Protein AF-A0A954YTD5-F1 (afdb_monomer)

Radius of gyration: 27.68 Å; Cα contacts (8 Å, |Δi|>4): 429; chains: 1; bounding box: 54×96×88 Å

Nearest PDB structures (foldseek):
  1w3a-assembly1_A  TM=3.678E-01  e=2.297E-01  Laetiporus sulphureus
  5t02-assembly1_F  TM=3.556E-01  e=9.762E-01  Neisseria meningitidis
  8qxp-assembly1_A  TM=2.051E-01  e=2.419E-01  Klebsiella pneumoniae
  4zv3-assembly1_C  TM=1.499E-01  e=1.637E+00  Mus musculus

Secondary structure (DSSP, 8-state):
---------------------------------EEEEEEE---S---SSS-SSEEEEESEEEEEEETTEEEEEEEES-TT-SSS-EEEEEEEEES--SSSEEEEEE-TTTEEEEEEETTEEEEEEEEEEEEEEEEETTTEEEEEEEEEEEEEEEETTT--EEEEEEEEEEEEEEEE-HHHHHHHHHHHHTTTT-TT-TT-------PPP----PPP--

Structure (mmCIF, N/CA/C/O backbone):
data_AF-A0A954YTD5-F1
#
_entry.id   AF-A0A954YTD5-F1
#
loop_
_atom_site.group_PDB
_atom_site.id
_atom_site.type_symbol
_atom_site.label_atom_id
_atom_site.label_alt_id
_atom_site.label_comp_id
_atom_site.label_asym_id
_atom_site.label_entity_id
_atom_site.label_seq_id
_atom_site.pdbx_PDB_ins_code
_atom_site.Cartn_x
_atom_site.Cartn_y
_atom_site.Cartn_z
_atom_site.occupancy
_atom_site.B_iso_or_equiv
_atom_site.auth_seq_id
_atom_site.auth_comp_id
_atom_site.auth_asym_id
_atom_site.auth_atom_id
_atom_site.pdbx_PDB_model_num
ATOM 1 N N . MET A 1 1 ? -28.068 73.699 64.253 1.00 46.03 1 MET A N 1
ATOM 2 C CA . MET A 1 1 ? -27.335 73.684 62.968 1.00 46.03 1 MET A CA 1
ATOM 3 C C . MET A 1 1 ? -27.336 72.257 62.449 1.00 46.03 1 MET A C 1
ATOM 5 O O . MET A 1 1 ? -26.584 71.437 62.946 1.00 46.03 1 MET A O 1
ATOM 9 N N . ASN A 1 2 ? -28.258 71.959 61.534 1.00 43.59 2 ASN A N 1
ATOM 10 C CA . ASN A 1 2 ? -28.416 70.668 60.865 1.00 43.59 2 ASN A CA 1
ATOM 11 C C . ASN A 1 2 ? -28.259 70.927 59.370 1.00 43.59 2 ASN A C 1
ATOM 13 O O . ASN A 1 2 ? -29.093 71.629 58.806 1.00 43.59 2 ASN A O 1
ATOM 17 N N . VAL A 1 3 ? -27.235 70.356 58.737 1.00 53.09 3 VAL A N 1
ATOM 18 C CA . VAL A 1 3 ? -27.239 70.127 57.288 1.00 53.09 3 VAL A CA 1
ATOM 19 C C . VAL A 1 3 ? -26.603 68.767 57.020 1.00 53.09 3 VAL A C 1
ATOM 21 O O . VAL A 1 3 ? -25.389 68.593 57.066 1.00 53.09 3 VAL A O 1
ATOM 24 N N . HIS A 1 4 ? -27.480 67.807 56.741 1.00 48.59 4 HIS A N 1
ATOM 25 C CA . HIS A 1 4 ? -27.205 66.582 56.006 1.00 48.59 4 HIS A CA 1
ATOM 26 C C . HIS A 1 4 ? -26.482 66.880 54.687 1.00 48.59 4 HIS A C 1
ATOM 28 O O . HIS A 1 4 ? -26.986 67.665 53.883 1.00 48.59 4 HIS A O 1
ATOM 34 N N . ARG A 1 5 ? -25.419 66.131 54.376 1.00 56.19 5 ARG A N 1
ATOM 35 C CA . ARG A 1 5 ? -25.125 65.755 52.987 1.00 56.19 5 ARG A CA 1
ATOM 36 C C . ARG A 1 5 ? -24.753 64.281 52.883 1.00 56.19 5 ARG A C 1
ATOM 38 O O . ARG A 1 5 ? -23.701 63.841 53.330 1.00 56.19 5 ARG A O 1
ATOM 45 N N . ASN A 1 6 ? -25.684 63.559 52.267 1.00 50.94 6 ASN A N 1
ATOM 46 C CA . ASN A 1 6 ? -25.517 62.251 51.659 1.00 50.94 6 ASN A CA 1
ATOM 47 C C . ASN A 1 6 ? -24.528 62.325 50.490 1.00 50.94 6 ASN A C 1
ATOM 49 O O . ASN A 1 6 ? -24.572 63.266 49.701 1.00 50.94 6 ASN A O 1
ATOM 53 N N . GLY A 1 7 ? -23.728 61.273 50.333 1.00 52.12 7 GLY A N 1
ATOM 54 C CA . GLY A 1 7 ? -22.886 61.046 49.164 1.00 52.12 7 GLY 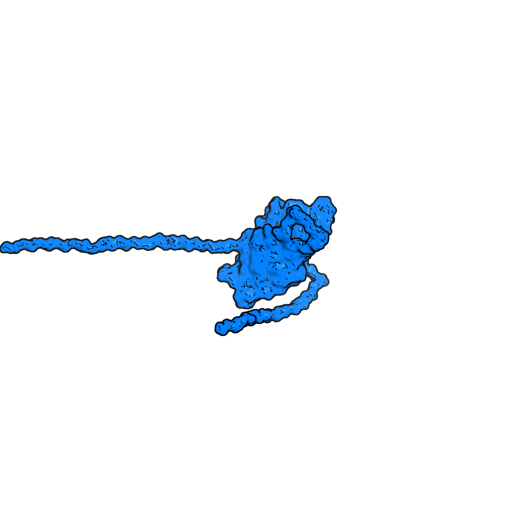A CA 1
ATOM 55 C C . GLY A 1 7 ? -22.557 59.565 49.011 1.00 52.12 7 GLY A C 1
ATOM 56 O O . GLY A 1 7 ? -21.413 59.164 49.173 1.00 52.12 7 GLY A O 1
ATOM 57 N N . LYS A 1 8 ? -23.580 58.743 48.745 1.00 54.16 8 LYS A N 1
ATOM 58 C CA . LYS A 1 8 ? -23.409 57.394 48.186 1.00 54.16 8 LYS A CA 1
ATOM 59 C C . LYS A 1 8 ? -22.932 57.535 46.737 1.00 54.16 8 LYS A C 1
ATOM 61 O O . LYS A 1 8 ? -23.624 58.181 45.958 1.00 54.16 8 LYS A O 1
ATOM 66 N N . SER A 1 9 ? -21.855 56.855 46.351 1.00 56.66 9 SER A N 1
ATOM 67 C CA . SER A 1 9 ? -21.729 56.338 44.984 1.00 56.66 9 SER A CA 1
ATOM 68 C C . SER A 1 9 ? -20.823 55.110 44.941 1.00 56.66 9 SER A C 1
ATOM 70 O O . SER A 1 9 ? -19.616 55.190 45.139 1.00 56.66 9 SER A O 1
ATOM 72 N N . ALA A 1 10 ? -21.502 53.986 44.725 1.00 47.75 10 ALA A N 1
ATOM 73 C CA . ALA A 1 10 ? -21.096 52.691 44.200 1.00 47.75 10 ALA A CA 1
ATOM 74 C C . ALA A 1 10 ? -19.629 52.492 43.756 1.00 47.75 10 ALA A C 1
ATOM 76 O O . ALA A 1 10 ? -19.168 53.008 42.741 1.00 47.75 10 ALA A O 1
ATOM 77 N N . ASN A 1 11 ? -18.978 51.599 44.496 1.00 52.75 11 ASN A N 1
ATOM 78 C CA . ASN A 1 11 ? -17.997 50.615 44.036 1.00 52.75 11 ASN A CA 1
ATOM 79 C C . ASN A 1 11 ? -18.669 49.637 43.027 1.00 52.75 11 ASN A C 1
ATOM 81 O O . ASN A 1 11 ? -19.899 49.588 42.972 1.00 52.75 11 ASN A O 1
ATOM 85 N N . PRO A 1 12 ? -17.967 48.657 42.449 1.00 50.41 12 PRO A N 1
ATOM 86 C CA . PRO A 1 12 ? -16.884 48.681 41.472 1.00 50.41 12 PRO A CA 1
ATOM 87 C C . PRO A 1 12 ? -17.422 48.228 40.096 1.00 50.41 12 PRO A C 1
ATOM 89 O O . PRO A 1 12 ? -18.163 47.248 39.996 1.00 50.41 12 PRO A O 1
ATOM 92 N N . GLN A 1 13 ? -17.025 48.882 39.002 1.00 54.53 13 GLN A N 1
ATOM 93 C CA . GLN A 1 13 ? -17.234 48.319 37.665 1.00 54.53 13 GLN A CA 1
ATOM 94 C C . GLN A 1 13 ? -16.261 47.151 37.478 1.00 54.53 13 GLN A C 1
ATOM 96 O O . GLN A 1 13 ? -15.139 47.305 37.003 1.00 54.53 13 GLN A O 1
ATOM 101 N N . HIS A 1 14 ? -16.702 45.968 37.900 1.00 46.22 14 HIS A N 1
ATOM 102 C CA . HIS A 1 14 ? -16.166 44.706 37.427 1.00 46.22 14 HIS A CA 1
ATOM 103 C C . HIS A 1 14 ? -16.357 44.675 35.911 1.00 46.22 14 HIS A C 1
ATOM 105 O O . HIS A 1 14 ? -17.447 44.389 35.415 1.00 46.22 14 HIS A O 1
ATOM 111 N N . CYS A 1 15 ? -15.291 44.992 35.176 1.00 43.50 15 CYS A N 1
ATOM 112 C CA . CYS A 1 15 ? -15.123 44.579 33.793 1.00 43.50 15 CYS A CA 1
ATOM 113 C C . CYS A 1 15 ? -15.180 43.051 33.770 1.00 43.50 15 CYS A C 1
ATOM 115 O O . CYS A 1 15 ? -14.164 42.366 33.880 1.00 43.50 15 CYS A O 1
ATOM 117 N N . VAL A 1 16 ? -16.395 42.516 33.672 1.00 54.06 16 VAL A N 1
ATOM 118 C CA . VAL A 1 16 ? -16.654 41.153 33.231 1.00 54.06 16 VAL A CA 1
ATOM 119 C C . VAL A 1 16 ? -16.209 41.125 31.774 1.00 54.06 16 VAL A C 1
ATOM 121 O O . VAL A 1 16 ? -16.984 41.379 30.855 1.00 54.06 16 VAL A O 1
ATOM 124 N N . ALA A 1 17 ? -14.907 40.916 31.582 1.00 50.06 17 ALA A N 1
ATOM 125 C CA . ALA A 1 17 ? -14.324 40.536 30.315 1.00 50.06 17 ALA A CA 1
ATOM 126 C C . ALA A 1 17 ? -14.933 39.178 29.959 1.00 50.06 17 ALA A C 1
ATOM 128 O O . ALA A 1 17 ? -14.456 38.125 30.378 1.00 50.06 17 ALA A O 1
ATOM 129 N N . TRP A 1 18 ? -16.060 39.225 29.253 1.00 51.25 18 TRP A N 1
ATOM 130 C CA . TRP A 1 18 ? -16.654 38.080 28.593 1.00 51.25 18 TRP A CA 1
ATOM 131 C C . TRP A 1 18 ? -15.638 37.539 27.591 1.00 51.25 18 TRP A C 1
ATOM 133 O O . TRP A 1 18 ? -15.494 38.033 26.479 1.00 51.25 18 TRP A O 1
ATOM 143 N N . VAL A 1 19 ? -14.860 36.572 28.071 1.00 54.97 19 VAL A N 1
ATOM 144 C CA . VAL A 1 19 ? -14.572 35.285 27.438 1.00 54.97 19 VAL A CA 1
ATOM 145 C C . VAL A 1 19 ? -15.087 35.213 25.996 1.00 54.97 19 VAL A C 1
ATOM 147 O O . VAL A 1 19 ? -16.147 34.665 25.719 1.00 54.97 19 VAL A O 1
ATOM 150 N N . ALA A 1 20 ? -14.297 35.730 25.064 1.00 55.28 20 ALA A N 1
ATOM 151 C CA . ALA A 1 20 ? -14.298 35.272 23.684 1.00 55.28 20 ALA A CA 1
ATOM 152 C C . ALA A 1 20 ? -13.008 34.478 23.468 1.00 55.28 20 ALA A C 1
ATOM 154 O O . ALA A 1 20 ? -12.207 34.764 22.582 1.00 55.28 20 ALA A O 1
ATOM 155 N N . LEU A 1 21 ? -12.789 33.472 24.323 1.00 51.09 21 LEU A N 1
ATOM 156 C CA . LEU A 1 21 ? -11.895 32.372 23.999 1.00 51.09 21 LEU A CA 1
ATOM 157 C C . LEU A 1 21 ? -12.615 31.571 22.911 1.00 51.09 21 LEU A C 1
ATOM 159 O O . LEU A 1 21 ? -13.247 30.551 23.175 1.00 51.09 21 LEU A O 1
A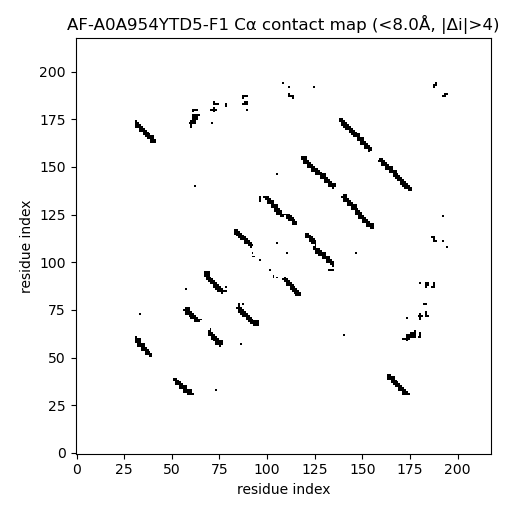TOM 163 N N . VAL A 1 22 ? -12.573 32.089 21.682 1.00 55.72 22 VAL A N 1
ATOM 164 C CA . VAL A 1 22 ? -12.778 31.292 20.480 1.00 55.72 22 VAL A CA 1
ATOM 165 C C . VAL A 1 22 ? -11.629 30.303 20.509 1.00 55.72 22 VAL A C 1
ATOM 167 O O . VAL A 1 22 ? -10.536 30.555 20.005 1.00 55.72 22 VAL A O 1
ATOM 170 N N . ALA A 1 23 ? -11.859 29.203 21.222 1.00 54.84 23 ALA A N 1
ATOM 171 C CA . ALA A 1 23 ? -11.117 27.982 21.075 1.00 54.84 23 ALA A CA 1
ATOM 172 C C . ALA A 1 23 ? -11.303 27.607 19.610 1.00 54.84 23 ALA A C 1
ATOM 174 O O . ALA A 1 23 ? -12.271 26.944 19.234 1.00 54.84 23 ALA A O 1
ATOM 175 N N . VAL A 1 24 ? -10.384 28.105 18.780 1.00 53.53 24 VAL A N 1
ATOM 176 C CA . VAL A 1 24 ? -10.022 27.518 17.504 1.00 53.53 24 VAL A CA 1
ATOM 177 C C . VAL A 1 24 ? -9.566 26.120 17.881 1.00 53.53 24 VAL A C 1
ATOM 179 O O . VAL A 1 24 ? -8.390 25.834 18.086 1.00 53.53 24 VAL A O 1
ATOM 182 N N . THR A 1 25 ? -10.554 25.252 18.070 1.00 58.00 25 THR A N 1
ATOM 183 C CA . THR A 1 25 ? -10.441 23.827 17.887 1.00 58.00 25 THR A CA 1
ATOM 184 C C . THR A 1 25 ? -10.080 23.714 16.422 1.00 58.00 25 THR A C 1
ATOM 186 O O . THR A 1 25 ? -10.920 23.548 15.544 1.00 58.00 25 THR A O 1
ATOM 189 N N . ALA A 1 26 ? -8.790 23.920 16.153 1.00 53.72 26 ALA A N 1
ATOM 190 C CA . ALA A 1 26 ? -8.125 23.357 15.015 1.00 53.72 26 ALA A CA 1
ATOM 191 C C . ALA A 1 26 ? -8.384 21.866 15.172 1.00 53.72 26 ALA A C 1
ATOM 193 O O . ALA A 1 26 ? -7.665 21.143 15.863 1.00 53.72 26 ALA A O 1
ATOM 194 N N . VAL A 1 27 ? -9.510 21.435 14.606 1.00 52.19 27 VAL A N 1
ATOM 195 C CA . VAL A 1 27 ? -9.760 20.062 14.236 1.00 52.19 27 VAL A CA 1
ATOM 196 C C . VAL A 1 27 ? -8.700 19.811 13.176 1.00 52.19 27 VAL A C 1
ATOM 198 O O . VAL A 1 27 ? -8.948 19.886 11.978 1.00 52.19 27 VAL A O 1
ATOM 201 N N . CYS A 1 28 ? -7.466 19.603 13.637 1.00 56.16 28 CYS A N 1
ATOM 202 C CA . CYS A 1 28 ? -6.407 18.968 12.892 1.00 56.16 28 CYS A CA 1
ATOM 203 C C . CYS A 1 28 ? -6.894 17.535 12.707 1.00 56.16 28 CYS A C 1
ATOM 205 O O . CYS A 1 28 ? -6.477 16.613 13.406 1.00 56.16 28 CYS A O 1
ATOM 207 N N . GLY A 1 29 ? -7.880 17.370 11.824 1.00 58.53 29 GLY A N 1
ATOM 208 C CA . GLY A 1 29 ? -8.216 16.088 11.260 1.00 58.53 29 GLY A CA 1
ATOM 209 C C . GLY A 1 29 ? -6.948 15.649 10.567 1.00 58.53 29 GLY A C 1
ATOM 210 O O . GLY A 1 29 ? -6.592 16.209 9.535 1.00 58.53 29 GLY A O 1
ATOM 211 N N . CYS A 1 30 ? -6.204 14.743 11.202 1.00 67.06 30 CYS A N 1
ATOM 212 C CA . CYS A 1 30 ? -5.062 14.110 10.572 1.00 67.06 30 CYS A CA 1
ATOM 213 C C . CYS A 1 30 ? -5.550 13.594 9.223 1.00 67.06 30 CYS A C 1
ATOM 215 O O . CYS A 1 30 ? -6.431 12.727 9.190 1.00 67.06 30 CYS A O 1
ATOM 217 N N . ALA A 1 31 ? -5.040 14.191 8.147 1.00 77.44 31 ALA A N 1
ATOM 218 C CA . ALA A 1 31 ? -5.364 13.760 6.804 1.00 77.44 31 ALA A CA 1
ATOM 219 C C . ALA A 1 31 ? -5.033 12.263 6.681 1.00 77.44 31 ALA A C 1
ATOM 221 O O . ALA A 1 31 ? -4.107 11.786 7.353 1.00 77.44 31 ALA A O 1
ATOM 222 N N . PRO A 1 32 ? -5.789 11.505 5.874 1.00 77.50 32 PRO A N 1
ATOM 223 C CA . PRO A 1 32 ? -5.394 10.149 5.542 1.00 77.50 32 PRO A CA 1
ATOM 224 C C . PRO A 1 32 ? -4.006 10.197 4.896 1.00 77.50 32 PRO A C 1
ATOM 226 O O . PRO A 1 32 ? -3.791 10.902 3.916 1.00 77.50 32 PRO A O 1
ATOM 229 N N . VAL A 1 33 ? -3.049 9.492 5.492 1.00 92.75 33 VAL A N 1
ATOM 230 C CA . VAL A 1 33 ? -1.655 9.451 5.038 1.00 92.75 33 VAL A CA 1
ATOM 231 C C . VAL A 1 33 ? -1.168 8.018 5.161 1.00 92.75 33 VAL A C 1
ATOM 233 O O . VAL A 1 33 ? -1.499 7.315 6.125 1.00 92.75 33 VAL A O 1
ATOM 236 N N . ALA A 1 34 ? -0.352 7.591 4.204 1.00 95.81 34 ALA A N 1
ATOM 237 C CA . ALA A 1 34 ? 0.425 6.369 4.330 1.00 95.81 34 ALA A CA 1
ATOM 238 C C . ALA A 1 34 ? 1.895 6.598 3.997 1.00 95.81 34 ALA A C 1
ATOM 240 O O . ALA A 1 34 ? 2.221 7.400 3.126 1.00 95.81 34 ALA A O 1
ATOM 241 N N . SER A 1 35 ? 2.761 5.852 4.680 1.00 96.94 35 SER A N 1
ATOM 242 C CA . SER A 1 35 ? 4.194 5.774 4.405 1.00 96.94 35 SER A CA 1
ATOM 243 C C . SER A 1 35 ? 4.536 4.336 4.045 1.00 96.94 35 SER A C 1
ATOM 245 O O . SER A 1 35 ? 4.238 3.408 4.804 1.00 96.94 35 SER A O 1
ATOM 247 N N . LEU A 1 36 ? 5.125 4.153 2.869 1.00 97.19 36 LEU A N 1
ATOM 248 C CA . LEU A 1 36 ? 5.438 2.864 2.272 1.00 97.19 36 LEU A CA 1
ATOM 249 C C . LEU A 1 36 ? 6.946 2.776 2.055 1.00 97.19 36 LEU A C 1
ATOM 251 O O . LEU A 1 36 ? 7.567 3.710 1.557 1.00 97.19 36 LEU A O 1
ATOM 255 N N . HIS A 1 37 ? 7.520 1.626 2.368 1.00 97.62 37 HIS A N 1
ATOM 256 C CA . HIS A 1 37 ? 8.925 1.309 2.185 1.00 97.62 37 HIS A CA 1
ATOM 257 C C . HIS A 1 37 ? 9.049 0.057 1.320 1.00 97.62 37 HIS A C 1
ATOM 259 O O . HIS A 1 37 ? 8.448 -0.978 1.621 1.00 97.62 37 HIS A O 1
ATOM 265 N N . PHE A 1 38 ? 9.847 0.159 0.264 1.00 97.00 38 PHE A N 1
ATOM 266 C CA . PHE A 1 38 ? 10.134 -0.898 -0.696 1.00 97.00 38 PHE A CA 1
ATOM 267 C C . PHE A 1 38 ? 11.606 -1.273 -0.559 1.00 97.00 38 PHE A C 1
ATOM 269 O O . PHE A 1 38 ? 12.471 -0.416 -0.730 1.00 97.00 38 PHE A O 1
ATOM 276 N N . ALA A 1 39 ? 11.889 -2.533 -0.240 1.00 96.75 39 ALA A N 1
ATOM 277 C CA . ALA A 1 39 ? 13.247 -3.057 -0.148 1.00 96.75 39 ALA A CA 1
ATOM 278 C C . ALA A 1 39 ? 13.387 -4.281 -1.059 1.00 96.75 39 ALA A C 1
ATOM 280 O O . ALA A 1 39 ? 12.881 -5.364 -0.748 1.00 96.75 39 ALA A O 1
ATOM 281 N N . ASP A 1 40 ? 14.058 -4.107 -2.197 1.00 95.00 40 ASP A N 1
ATOM 282 C CA . ASP A 1 40 ? 14.252 -5.179 -3.168 1.00 95.00 40 ASP A CA 1
ATOM 283 C C . ASP A 1 40 ? 15.166 -6.277 -2.606 1.00 95.00 40 ASP A C 1
ATOM 285 O O . ASP A 1 40 ? 16.245 -6.032 -2.071 1.00 95.00 40 ASP A O 1
ATOM 289 N N . LEU A 1 41 ? 14.727 -7.529 -2.737 1.00 94.56 41 LEU A N 1
ATOM 290 C CA . LEU A 1 41 ? 15.400 -8.703 -2.176 1.00 94.56 41 LEU A CA 1
ATOM 291 C C . LEU A 1 41 ? 16.325 -9.353 -3.215 1.00 94.56 41 LEU A C 1
ATOM 293 O O . LEU A 1 41 ? 16.259 -10.558 -3.471 1.00 94.56 41 LEU A O 1
ATOM 297 N N . ASN A 1 42 ? 17.171 -8.546 -3.860 1.00 90.81 42 ASN A N 1
ATOM 298 C CA . ASN A 1 42 ? 18.155 -9.034 -4.825 1.00 90.81 42 ASN A CA 1
ATOM 299 C C . ASN A 1 42 ? 19.494 -9.343 -4.142 1.00 90.81 42 ASN A C 1
ATOM 301 O O . ASN A 1 42 ? 20.312 -8.463 -3.905 1.00 90.81 42 ASN A O 1
ATOM 305 N N . PHE A 1 43 ? 19.749 -10.625 -3.881 1.00 90.31 43 PHE A N 1
ATOM 306 C CA . PHE A 1 43 ? 20.996 -11.082 -3.253 1.00 90.31 43 PHE A CA 1
ATOM 307 C C . PHE A 1 43 ? 22.132 -11.376 -4.246 1.00 90.31 43 PHE A C 1
ATOM 309 O O . PHE A 1 43 ? 23.196 -11.833 -3.836 1.00 90.31 43 PHE A O 1
ATOM 316 N N . LYS A 1 44 ? 21.919 -11.174 -5.556 1.00 91.44 44 LYS A N 1
ATOM 317 C CA . LYS A 1 44 ? 22.931 -11.474 -6.587 1.00 91.44 44 LYS A CA 1
ATOM 318 C C . LYS A 1 44 ? 23.815 -10.278 -6.914 1.00 91.44 44 LYS A C 1
ATOM 320 O O . LYS A 1 44 ? 24.978 -10.459 -7.260 1.00 91.44 44 LYS A O 1
ATOM 325 N N . ARG A 1 45 ? 23.247 -9.074 -6.868 1.00 87.81 45 ARG A N 1
ATOM 326 C CA . ARG A 1 45 ? 23.929 -7.826 -7.209 1.00 87.81 45 ARG A CA 1
ATOM 327 C C . ARG A 1 45 ? 23.292 -6.687 -6.426 1.00 87.81 45 ARG A C 1
ATOM 329 O O . ARG A 1 45 ? 22.071 -6.577 -6.417 1.00 87.81 45 ARG A O 1
ATOM 336 N N . LEU A 1 46 ? 24.130 -5.858 -5.819 1.00 87.31 46 LEU A N 1
ATOM 337 C CA . LEU A 1 46 ? 23.743 -4.571 -5.255 1.00 87.31 46 LEU A CA 1
ATOM 338 C C . LEU A 1 46 ? 24.274 -3.495 -6.198 1.00 87.31 46 LEU A C 1
ATOM 340 O O . LEU A 1 46 ? 25.470 -3.497 -6.503 1.00 87.31 46 LEU A O 1
ATOM 344 N N . ASP A 1 47 ? 23.389 -2.640 -6.701 1.00 86.50 47 ASP A N 1
ATOM 345 C CA . ASP A 1 47 ? 23.816 -1.417 -7.371 1.00 86.50 47 ASP A CA 1
ATOM 346 C C . ASP A 1 47 ? 23.996 -0.325 -6.318 1.00 86.50 47 ASP A C 1
ATOM 348 O O . ASP A 1 47 ? 23.136 -0.135 -5.461 1.00 86.50 47 ASP A O 1
ATOM 352 N N . MET A 1 48 ? 25.132 0.365 -6.353 1.00 89.19 48 MET A N 1
ATOM 353 C CA . MET A 1 48 ? 25.426 1.439 -5.405 1.00 89.19 48 MET A CA 1
ATOM 354 C C . MET A 1 48 ? 24.674 2.728 -5.751 1.00 89.19 48 MET A C 1
ATOM 356 O O . MET A 1 48 ? 24.600 3.617 -4.903 1.00 89.19 48 MET A O 1
ATOM 360 N N . SER A 1 49 ? 24.142 2.855 -6.976 1.00 89.94 49 SER A N 1
ATOM 361 C CA . SER A 1 49 ? 23.305 3.999 -7.358 1.00 89.94 49 SER A CA 1
ATOM 362 C C . SER A 1 49 ? 21.885 3.914 -6.812 1.00 89.94 49 SER A C 1
ATOM 364 O O . SER A 1 49 ? 21.235 4.949 -6.658 1.00 89.94 49 SER A O 1
ATOM 366 N N . ASP A 1 50 ? 21.404 2.704 -6.531 1.00 86.44 50 ASP A N 1
ATOM 367 C CA . ASP A 1 50 ? 20.008 2.472 -6.191 1.00 86.44 50 ASP A CA 1
ATOM 368 C C . ASP A 1 50 ? 19.813 2.514 -4.669 1.00 86.44 50 ASP A C 1
ATOM 370 O O . ASP A 1 50 ? 20.602 1.934 -3.912 1.00 86.44 50 ASP A O 1
ATOM 374 N N . PRO A 1 51 ? 18.763 3.187 -4.170 1.00 91.19 51 PRO A N 1
ATOM 375 C CA . PRO A 1 51 ? 18.490 3.207 -2.743 1.00 91.19 51 PRO A CA 1
ATOM 376 C C . PRO A 1 51 ? 18.132 1.799 -2.248 1.00 91.19 51 PRO A C 1
ATOM 378 O O . PRO A 1 51 ? 17.240 1.145 -2.783 1.00 91.19 51 PRO A O 1
ATOM 381 N N . LEU A 1 52 ? 18.768 1.361 -1.154 1.00 93.44 52 LEU A N 1
ATOM 382 C CA . LEU A 1 52 ? 18.450 0.076 -0.507 1.00 93.44 52 LEU A CA 1
ATOM 383 C C . LEU A 1 52 ? 16.981 -0.016 -0.069 1.00 93.44 52 LEU A C 1
ATOM 385 O O . LEU A 1 52 ? 16.398 -1.099 -0.045 1.00 93.44 52 LEU A O 1
ATOM 389 N N . ILE A 1 53 ? 16.403 1.124 0.320 1.00 96.25 53 ILE A N 1
ATOM 390 C CA . ILE A 1 53 ? 14.998 1.257 0.693 1.00 96.25 53 ILE A CA 1
ATOM 391 C C . ILE A 1 53 ? 14.444 2.484 -0.018 1.00 96.25 53 ILE A C 1
ATOM 393 O O . ILE A 1 53 ? 14.877 3.606 0.250 1.00 96.25 53 ILE A O 1
ATOM 397 N N . THR A 1 54 ? 13.449 2.281 -0.876 1.00 94.81 54 THR A N 1
ATOM 398 C CA . THR A 1 54 ? 12.703 3.392 -1.471 1.00 94.81 54 THR A CA 1
ATOM 399 C C . THR A 1 54 ? 11.488 3.711 -0.617 1.00 94.81 54 THR A C 1
ATOM 401 O O . THR A 1 54 ? 10.763 2.805 -0.208 1.00 94.81 54 THR A O 1
ATOM 404 N N . THR A 1 55 ? 11.266 4.994 -0.331 1.00 95.38 55 THR A N 1
ATOM 405 C CA . THR A 1 55 ? 10.121 5.455 0.465 1.00 95.38 55 THR A CA 1
ATOM 406 C C . THR A 1 55 ? 9.131 6.196 -0.420 1.00 95.38 55 THR A C 1
ATOM 408 O O . THR A 1 55 ? 9.522 7.086 -1.172 1.00 95.38 55 THR A O 1
ATOM 411 N N . VAL A 1 56 ? 7.853 5.838 -0.315 1.00 94.12 56 VAL A N 1
ATOM 412 C CA . VAL A 1 56 ? 6.747 6.443 -1.064 1.00 94.12 56 VAL A CA 1
ATOM 413 C C . VAL A 1 56 ? 5.651 6.827 -0.078 1.00 94.12 56 VAL A C 1
ATOM 415 O O . VAL A 1 56 ? 5.207 5.995 0.711 1.00 94.12 56 VAL A O 1
ATOM 418 N N . ASN A 1 57 ? 5.193 8.074 -0.137 1.00 95.00 57 ASN A N 1
ATOM 419 C CA . ASN A 1 57 ? 4.030 8.519 0.626 1.00 95.00 57 ASN A CA 1
ATOM 420 C C . ASN A 1 57 ? 2.774 8.404 -0.237 1.00 95.00 57 ASN A C 1
ATOM 422 O O . ASN A 1 57 ? 2.835 8.700 -1.429 1.00 95.00 57 ASN A O 1
ATOM 426 N N . ALA A 1 58 ? 1.660 7.976 0.356 1.00 94.56 58 ALA A N 1
ATOM 427 C CA . ALA A 1 58 ? 0.345 7.994 -0.279 1.00 94.56 58 ALA A CA 1
ATOM 428 C C . ALA A 1 58 ? -0.485 9.145 0.297 1.00 94.56 58 ALA A C 1
ATOM 430 O O . ALA A 1 58 ? -0.642 9.242 1.518 1.00 94.56 58 ALA A O 1
ATOM 431 N N . ASP A 1 59 ? -1.022 9.977 -0.592 1.00 92.06 59 ASP A N 1
ATOM 432 C CA . ASP A 1 59 ? -1.811 11.165 -0.244 1.00 92.06 59 ASP A CA 1
ATOM 433 C C . ASP A 1 59 ? -3.304 10.841 -0.099 1.00 92.06 59 ASP A C 1
ATOM 435 O O . ASP A 1 59 ? -4.059 11.603 0.500 1.00 92.06 59 ASP A O 1
ATOM 439 N N . ALA A 1 60 ? -3.737 9.709 -0.658 1.00 93.44 60 ALA A N 1
ATOM 440 C CA . ALA A 1 60 ? -5.080 9.182 -0.502 1.00 93.44 60 ALA A CA 1
ATOM 441 C C . ALA A 1 60 ? -5.004 7.787 0.113 1.00 93.44 60 ALA A C 1
ATOM 443 O O . ALA A 1 60 ? -4.301 6.903 -0.382 1.00 93.44 60 ALA A O 1
ATOM 444 N N . CYS A 1 61 ? -5.742 7.589 1.201 1.00 96.81 61 CYS A N 1
ATOM 445 C CA . CYS A 1 61 ? -5.890 6.295 1.838 1.00 96.81 61 CYS A CA 1
ATOM 446 C C . CYS A 1 61 ? -7.340 6.122 2.279 1.00 96.81 61 CYS A C 1
ATOM 448 O O . CYS A 1 61 ? -7.855 6.891 3.096 1.00 96.81 61 CYS A O 1
ATOM 450 N N . SER A 1 62 ? -7.995 5.119 1.715 1.00 96.94 62 SER A N 1
ATOM 451 C CA . SER A 1 62 ? -9.417 4.877 1.897 1.00 96.94 62 SER A CA 1
ATOM 452 C C . SER A 1 62 ? -9.693 3.414 2.207 1.00 96.94 62 SER A C 1
ATOM 454 O O . SER A 1 62 ? -8.884 2.533 1.907 1.00 96.94 62 SER A O 1
ATOM 456 N N . TRP A 1 63 ? -10.821 3.142 2.855 1.00 97.88 63 TRP A N 1
ATOM 457 C CA . TRP A 1 63 ? -11.270 1.781 3.122 1.00 97.88 63 TRP A CA 1
ATOM 458 C C . TRP A 1 63 ? -12.779 1.626 2.922 1.00 97.88 63 TRP A C 1
ATOM 460 O O . TRP A 1 63 ? -13.537 2.593 2.978 1.00 97.88 63 TRP A O 1
ATOM 470 N N . ALA A 1 64 ? -13.200 0.395 2.653 1.00 97.50 64 ALA A N 1
ATOM 471 C CA . ALA A 1 64 ? -14.586 0.018 2.426 1.00 97.50 64 ALA A CA 1
ATOM 472 C C . ALA A 1 64 ? -14.824 -1.435 2.849 1.00 97.50 64 ALA A C 1
ATOM 474 O O . ALA A 1 64 ? -13.880 -2.188 3.108 1.00 97.50 64 ALA A O 1
ATOM 475 N N . ILE A 1 65 ? -16.094 -1.827 2.912 1.00 96.38 65 ILE A N 1
ATOM 476 C CA . ILE A 1 65 ? -16.515 -3.200 3.194 1.00 96.38 65 ILE A CA 1
ATOM 477 C C . ILE A 1 65 ? -17.287 -3.709 1.985 1.00 96.38 65 ILE A C 1
ATOM 479 O O . ILE A 1 65 ? -18.208 -3.041 1.518 1.00 96.38 65 ILE A O 1
ATOM 483 N N . GLU A 1 66 ? -16.945 -4.907 1.523 1.00 95.12 66 GLU A N 1
ATOM 484 C CA . GLU A 1 66 ? -17.716 -5.643 0.525 1.00 95.12 66 GLU A CA 1
ATOM 485 C C . GLU A 1 66 ? -17.975 -7.062 1.045 1.00 95.12 66 GLU A C 1
ATOM 487 O O . GLU A 1 66 ? -17.057 -7.874 1.177 1.00 95.12 66 GLU A O 1
ATOM 492 N N . GLY A 1 67 ? -19.232 -7.357 1.389 1.00 94.00 67 GLY A N 1
ATOM 493 C CA . GLY A 1 67 ? -19.593 -8.603 2.068 1.00 94.00 67 GLY A CA 1
ATOM 494 C C . GLY A 1 67 ? -18.837 -8.758 3.390 1.00 94.00 67 GLY A C 1
ATOM 495 O O . GLY A 1 67 ? -18.867 -7.866 4.234 1.00 94.00 67 GLY A O 1
ATOM 496 N N . ASP A 1 68 ? -18.127 -9.875 3.543 1.00 92.88 68 ASP A N 1
ATOM 497 C CA . ASP A 1 68 ? -17.298 -10.154 4.719 1.00 92.88 68 ASP A CA 1
ATOM 498 C C . ASP A 1 68 ? -15.855 -9.655 4.564 1.00 92.88 68 ASP A C 1
ATOM 500 O O . ASP A 1 68 ? -15.004 -10.005 5.375 1.00 92.88 68 ASP A O 1
ATOM 504 N N . GLN A 1 69 ? -15.529 -8.881 3.527 1.00 95.62 69 GLN A N 1
ATOM 505 C CA . GLN A 1 69 ? -14.162 -8.442 3.258 1.00 95.62 69 GLN A CA 1
ATOM 506 C C . GLN A 1 69 ? -13.978 -6.954 3.517 1.00 95.62 69 GLN A C 1
ATOM 508 O O . GLN A 1 69 ? -14.821 -6.126 3.179 1.00 95.62 69 GLN A O 1
ATOM 513 N N . ILE A 1 70 ? -12.825 -6.620 4.085 1.00 96.44 70 ILE A N 1
ATOM 514 C CA . ILE A 1 70 ? -12.343 -5.251 4.185 1.00 96.44 70 ILE A CA 1
ATOM 515 C C . ILE A 1 70 ? -11.421 -4.961 3.004 1.00 96.44 70 ILE A C 1
ATOM 517 O O . ILE A 1 70 ? -10.484 -5.711 2.713 1.00 96.44 70 ILE A O 1
ATOM 521 N N . GLN A 1 71 ? -11.695 -3.855 2.327 1.00 98.00 71 GLN A N 1
ATOM 522 C CA . GLN A 1 71 ? -10.919 -3.364 1.202 1.00 98.00 71 GLN A CA 1
ATOM 523 C C . GLN A 1 71 ? -10.243 -2.063 1.600 1.00 98.00 71 GLN A C 1
ATOM 525 O O . GLN A 1 71 ? -10.869 -1.202 2.212 1.00 98.00 71 GLN A O 1
ATOM 530 N N . ILE A 1 72 ? -8.961 -1.922 1.280 1.00 98.25 72 ILE A N 1
ATOM 531 C CA . ILE A 1 72 ? -8.177 -0.732 1.627 1.00 98.25 72 ILE A CA 1
ATOM 532 C C . ILE A 1 72 ? -7.432 -0.301 0.380 1.00 98.25 72 ILE A C 1
ATOM 534 O O . ILE A 1 72 ? -6.694 -1.103 -0.186 1.00 98.25 72 ILE A O 1
ATOM 538 N N . GLY A 1 73 ? -7.628 0.940 -0.040 1.00 97.88 73 GLY A N 1
ATOM 539 C CA . GLY A 1 73 ? -6.946 1.561 -1.164 1.00 97.88 73 GLY A CA 1
ATOM 540 C C . GLY A 1 73 ? -5.957 2.614 -0.680 1.00 97.88 73 GLY A C 1
ATOM 541 O O . GLY A 1 73 ? -6.233 3.365 0.253 1.00 97.88 73 GLY A O 1
ATOM 542 N N . LEU A 1 74 ? -4.790 2.665 -1.311 1.00 97.75 74 LEU A N 1
ATOM 543 C CA . LEU A 1 74 ? -3.778 3.689 -1.104 1.00 97.75 74 LEU A CA 1
ATOM 544 C C . LEU A 1 74 ? -3.313 4.189 -2.465 1.00 97.75 74 LEU A C 1
ATOM 546 O O . LEU A 1 74 ? -3.066 3.376 -3.357 1.00 97.75 74 LEU A O 1
ATOM 550 N N . SER A 1 75 ? -3.150 5.496 -2.626 1.00 96.25 75 SER A N 1
ATOM 551 C CA . SER A 1 75 ? -2.554 6.054 -3.836 1.00 96.25 75 SER A CA 1
ATOM 552 C C . SER A 1 75 ? -1.803 7.352 -3.580 1.00 96.25 75 SER A C 1
ATOM 554 O O . SER A 1 75 ? -2.147 8.115 -2.676 1.00 96.25 75 SER A O 1
ATOM 556 N N . ASN A 1 76 ? -0.784 7.620 -4.396 1.00 93.12 76 ASN A N 1
ATOM 557 C CA . ASN A 1 76 ? -0.167 8.941 -4.478 1.00 93.12 76 ASN A CA 1
ATOM 558 C C . ASN A 1 76 ? -0.573 9.634 -5.788 1.00 93.12 76 ASN A C 1
ATOM 560 O O . ASN A 1 76 ? -0.634 9.020 -6.856 1.00 93.12 76 ASN A O 1
ATOM 564 N N . GLY A 1 77 ? -0.917 10.918 -5.690 1.00 79.75 77 GLY A N 1
ATOM 565 C CA . GLY A 1 77 ? -1.439 11.684 -6.821 1.00 79.75 77 GLY A CA 1
ATOM 566 C C . GLY A 1 77 ? -2.846 11.291 -7.299 1.00 79.75 77 GLY A C 1
ATOM 567 O O . GLY A 1 77 ? -3.543 10.453 -6.724 1.00 79.75 77 GLY A O 1
ATOM 568 N N . ARG A 1 78 ? -3.293 11.957 -8.374 1.00 71.62 78 ARG A N 1
ATOM 569 C CA . ARG A 1 78 ? -4.594 11.686 -9.001 1.00 71.62 78 ARG A CA 1
ATOM 570 C C . ARG A 1 78 ? -4.498 10.424 -9.853 1.00 71.62 78 ARG A C 1
ATOM 572 O O . ARG A 1 78 ? -3.686 10.349 -10.773 1.00 71.62 78 ARG A O 1
ATOM 579 N N . ILE A 1 79 ? -5.404 9.499 -9.567 1.00 63.34 79 ILE A N 1
ATOM 580 C CA . ILE A 1 79 ? -5.657 8.230 -10.262 1.00 63.34 79 ILE A CA 1
ATOM 581 C C . ILE A 1 79 ? -5.728 8.412 -11.796 1.00 63.34 79 ILE A C 1
ATOM 583 O O . ILE A 1 79 ? -5.225 7.554 -12.522 1.00 63.34 79 ILE A O 1
ATOM 587 N N . ASP A 1 80 ? -6.226 9.559 -12.279 1.00 66.94 80 ASP A N 1
ATOM 588 C CA . ASP A 1 80 ? -6.461 9.844 -13.708 1.00 66.94 80 ASP A CA 1
ATOM 589 C C . ASP A 1 80 ? -5.434 10.766 -14.389 1.00 66.94 80 ASP A C 1
ATOM 591 O O . ASP A 1 80 ? -5.638 11.166 -15.534 1.00 66.94 80 ASP A O 1
ATOM 595 N N . ALA A 1 81 ? -4.348 11.172 -13.723 1.00 66.50 81 ALA A N 1
ATOM 596 C CA . ALA A 1 81 ? -3.331 11.974 -14.414 1.00 66.50 81 ALA A CA 1
ATOM 597 C C . ALA A 1 81 ? -2.692 11.159 -15.568 1.00 66.50 81 ALA A C 1
ATOM 599 O O . ALA A 1 81 ? -2.814 9.941 -15.598 1.00 66.50 81 ALA A O 1
ATOM 600 N N . GLU A 1 82 ? -1.995 11.780 -16.526 1.00 68.44 82 GLU A N 1
ATOM 601 C CA . GLU A 1 82 ? -1.234 11.046 -17.567 1.00 68.44 82 GLU A CA 1
ATOM 602 C C . GLU A 1 82 ? 0.287 11.126 -17.376 1.00 68.44 82 GLU A C 1
ATOM 604 O O . GLU A 1 82 ? 0.986 10.155 -17.650 1.00 68.44 82 GLU A O 1
ATOM 609 N N . SER A 1 83 ? 0.792 12.164 -16.703 1.00 71.62 83 SER A N 1
ATOM 610 C CA . SER A 1 83 ? 2.204 12.316 -16.329 1.00 71.62 83 SER A CA 1
ATOM 611 C C . SER A 1 83 ? 2.484 12.114 -14.828 1.00 71.62 83 SER A C 1
ATOM 613 O O . SER A 1 83 ? 1.573 12.173 -13.996 1.00 71.62 83 SER A O 1
ATOM 615 N N . GLY A 1 84 ? 3.754 11.864 -14.493 1.00 81.62 84 GLY A N 1
ATOM 616 C CA . GLY A 1 84 ? 4.263 11.793 -13.119 1.00 81.62 84 GLY A CA 1
ATOM 617 C C . GLY A 1 84 ? 4.379 10.386 -12.530 1.00 81.62 84 GLY A C 1
ATOM 618 O O . GLY A 1 84 ? 3.957 9.391 -13.128 1.00 81.62 84 GLY A O 1
ATOM 619 N N . ASP A 1 85 ? 4.970 10.329 -11.339 1.00 86.50 85 ASP A N 1
ATOM 620 C CA . ASP A 1 85 ? 5.056 9.105 -10.552 1.00 86.50 85 ASP A CA 1
ATOM 621 C C . ASP A 1 85 ? 3.695 8.809 -9.931 1.00 86.50 85 ASP A C 1
ATOM 623 O O . ASP A 1 85 ? 3.075 9.682 -9.320 1.00 86.50 85 ASP A O 1
ATOM 627 N N . ARG A 1 86 ? 3.222 7.574 -10.105 1.00 91.56 86 ARG A N 1
ATOM 628 C CA . ARG A 1 86 ? 1.946 7.126 -9.548 1.00 91.56 86 ARG A CA 1
ATOM 629 C C . ARG A 1 86 ? 2.047 5.749 -8.977 1.00 91.56 86 ARG A C 1
ATOM 631 O O . ARG A 1 86 ? 2.536 4.830 -9.617 1.00 91.56 86 ARG A O 1
ATOM 638 N N . MET A 1 87 ? 1.467 5.593 -7.817 1.00 94.94 87 MET A N 1
ATOM 639 C CA . MET A 1 87 ? 1.395 4.363 -7.084 1.00 94.94 87 MET A CA 1
ATOM 640 C C . MET A 1 87 ? -0.048 4.195 -6.644 1.00 94.94 87 MET A C 1
ATOM 642 O O . MET A 1 87 ? -0.677 5.128 -6.149 1.00 94.94 87 MET A O 1
ATOM 646 N N . ALA A 1 88 ? -0.562 2.996 -6.867 1.00 96.62 88 ALA A N 1
ATOM 647 C CA . ALA A 1 88 ? -1.841 2.540 -6.370 1.00 96.62 88 ALA A CA 1
ATOM 648 C C . ALA A 1 88 ? -1.607 1.187 -5.704 1.00 96.62 88 ALA A C 1
ATOM 650 O O . ALA A 1 88 ? -1.004 0.291 -6.294 1.00 96.62 88 ALA A O 1
ATOM 651 N N . MET A 1 89 ? -2.087 1.021 -4.481 1.00 97.94 89 MET A N 1
ATOM 652 C CA . MET A 1 89 ? -1.984 -0.209 -3.712 1.00 97.94 89 MET A CA 1
ATOM 653 C C . MET A 1 89 ? -3.350 -0.543 -3.136 1.00 97.94 89 MET A C 1
ATOM 655 O O . MET A 1 89 ? -4.050 0.331 -2.637 1.00 97.94 89 MET A O 1
ATOM 659 N N . SER A 1 90 ? -3.732 -1.813 -3.194 1.00 98.25 90 SER A N 1
ATOM 660 C CA . SER A 1 90 ? -4.966 -2.294 -2.591 1.00 98.25 90 SER A CA 1
ATOM 661 C C . SER A 1 90 ? -4.726 -3.516 -1.718 1.00 98.25 90 SER A C 1
ATOM 663 O O . SER A 1 90 ? -3.956 -4.415 -2.076 1.00 98.25 90 SER A O 1
ATOM 665 N N . PHE A 1 91 ? -5.441 -3.569 -0.600 1.00 98.12 91 PHE A N 1
ATOM 666 C CA . PHE A 1 91 ? -5.609 -4.742 0.243 1.00 98.12 91 PHE A CA 1
ATOM 667 C C . PHE A 1 91 ? -7.041 -5.252 0.149 1.00 98.12 91 PHE A C 1
ATOM 669 O O . PHE A 1 91 ? -7.977 -4.459 0.118 1.00 98.12 91 PHE A O 1
ATOM 676 N N . VAL A 1 92 ? -7.194 -6.573 0.170 1.00 97.44 92 VAL A N 1
ATOM 677 C CA . VAL A 1 92 ? -8.466 -7.263 0.399 1.00 97.44 92 VAL A CA 1
ATOM 678 C C . VAL A 1 92 ? -8.214 -8.297 1.491 1.00 97.44 92 VAL A C 1
ATOM 680 O O . VAL A 1 92 ? -7.373 -9.183 1.307 1.00 97.44 92 VAL A O 1
ATOM 683 N N . LEU A 1 93 ? -8.867 -8.147 2.643 1.00 96.62 93 LEU A N 1
ATOM 684 C CA . LEU A 1 93 ? -8.662 -8.992 3.825 1.00 96.62 93 LEU A CA 1
ATOM 685 C C . LEU A 1 93 ? -10.008 -9.504 4.355 1.00 96.62 93 LEU A C 1
ATOM 687 O O . LEU A 1 93 ? -11.035 -8.853 4.185 1.00 96.62 93 LEU A O 1
ATOM 691 N N . ASP A 1 94 ? -9.999 -10.660 5.018 1.00 94.25 94 ASP A N 1
ATOM 692 C CA . ASP A 1 94 ? -11.229 -11.315 5.471 1.00 94.25 94 ASP A CA 1
ATOM 693 C C . ASP A 1 94 ? -11.666 -10.841 6.867 1.00 94.25 94 ASP A C 1
ATOM 695 O O . ASP A 1 94 ? -11.033 -11.130 7.892 1.00 94.25 94 ASP A O 1
ATOM 699 N N . GLY A 1 95 ? -12.813 -10.175 6.909 1.00 91.19 95 GLY A N 1
ATOM 700 C CA . 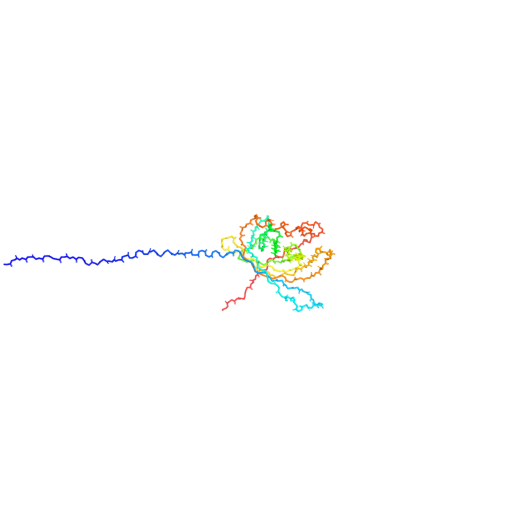GLY A 1 95 ? -13.510 -9.682 8.089 1.00 91.19 95 GLY A CA 1
ATOM 701 C C . GLY A 1 95 ? -12.974 -8.351 8.605 1.00 91.19 95 GLY A C 1
ATOM 702 O O . GLY A 1 95 ? -11.820 -7.992 8.390 1.00 91.19 95 GLY A O 1
ATOM 703 N N . LEU A 1 96 ? -13.813 -7.644 9.359 1.00 90.12 96 LEU A N 1
ATOM 704 C CA . LEU A 1 96 ? -13.397 -6.479 10.136 1.00 90.12 96 LEU A CA 1
ATOM 705 C C . LEU A 1 96 ? -12.517 -6.879 11.336 1.00 90.12 96 LEU A C 1
ATOM 707 O O . LEU A 1 96 ? -12.525 -8.045 11.764 1.00 90.12 96 LEU A O 1
ATOM 711 N N . PRO A 1 97 ? -11.753 -5.931 11.912 1.00 89.31 97 PRO A N 1
ATOM 712 C CA . PRO A 1 97 ? -11.092 -6.168 13.184 1.00 89.31 97 PRO A CA 1
ATOM 713 C C . PRO A 1 97 ? -12.152 -6.386 14.271 1.00 89.31 97 PRO A C 1
ATOM 715 O O . PRO A 1 97 ? -12.994 -5.527 14.516 1.00 89.31 97 PRO A O 1
ATOM 718 N N . THR A 1 98 ? -12.131 -7.549 14.922 1.00 82.31 98 THR A N 1
ATOM 719 C CA . THR A 1 98 ? -12.971 -7.815 16.094 1.00 82.31 98 THR A CA 1
ATOM 720 C C . THR A 1 98 ? -12.347 -7.124 17.304 1.00 82.31 98 THR A C 1
ATOM 722 O O . THR A 1 98 ? -11.284 -7.537 17.765 1.00 82.31 98 THR A O 1
ATOM 725 N N . GLY A 1 99 ? -12.986 -6.070 17.811 1.00 85.00 99 GLY A N 1
ATOM 726 C CA . GLY A 1 99 ? -12.456 -5.264 18.913 1.00 85.00 99 GLY A CA 1
ATOM 727 C C . GLY A 1 99 ? -11.534 -4.140 18.433 1.00 85.00 99 GLY A C 1
ATOM 728 O O . GLY A 1 99 ? -11.816 -3.481 17.436 1.00 85.00 99 GLY A O 1
ATOM 729 N N . ASN A 1 100 ? -10.445 -3.889 19.166 1.00 84.19 100 ASN A N 1
ATOM 730 C CA . ASN A 1 100 ? -9.589 -2.721 18.930 1.00 84.19 100 ASN A CA 1
ATOM 731 C C . ASN A 1 100 ? -8.514 -2.940 17.857 1.00 84.19 100 ASN A C 1
ATOM 733 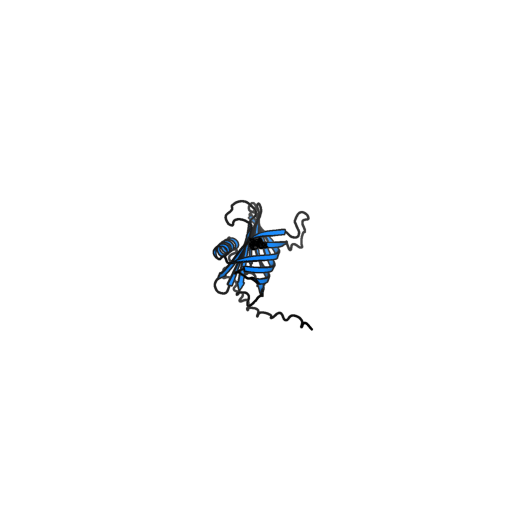O O . ASN A 1 100 ? -8.134 -1.985 17.193 1.00 84.19 100 ASN A O 1
ATOM 737 N N . GLU A 1 101 ? -7.991 -4.152 17.691 1.00 94.75 101 GLU A N 1
ATOM 738 C CA . GLU A 1 101 ? -6.912 -4.458 16.744 1.00 94.75 101 GLU A CA 1
ATOM 739 C C . GLU A 1 101 ? -7.056 -5.906 16.269 1.00 94.75 101 GLU A C 1
ATOM 741 O O . GLU A 1 101 ? -7.464 -6.780 17.034 1.00 94.75 101 GLU A O 1
ATOM 746 N N . ARG A 1 102 ? -6.724 -6.168 15.004 1.00 95.75 102 ARG A N 1
ATOM 747 C CA . ARG A 1 102 ? -6.651 -7.520 14.449 1.00 95.75 102 ARG A CA 1
ATOM 748 C C . ARG A 1 102 ? -5.448 -7.651 13.536 1.00 95.75 102 ARG A C 1
ATOM 750 O O . ARG A 1 102 ? -5.217 -6.812 12.667 1.00 95.75 102 ARG A O 1
ATOM 757 N N . GLU A 1 103 ? -4.733 -8.753 13.708 1.00 97.19 103 GLU A N 1
ATOM 758 C CA . GLU A 1 103 ? -3.662 -9.168 12.816 1.00 97.19 103 GLU A CA 1
ATOM 759 C C . GLU A 1 103 ? -4.213 -10.087 11.715 1.00 97.19 103 GLU A C 1
ATOM 761 O O . GLU A 1 103 ? -4.895 -11.079 11.981 1.00 97.19 103 GLU A O 1
ATOM 766 N N . TYR A 1 104 ? -3.904 -9.752 10.467 1.00 96.62 104 TYR A N 1
ATOM 767 C CA . TYR A 1 104 ? -4.275 -10.485 9.266 1.00 96.62 104 TYR A CA 1
ATOM 768 C C . TYR A 1 104 ? -3.036 -11.128 8.671 1.00 96.62 104 TYR A C 1
ATOM 770 O O . TYR A 1 104 ? -2.040 -10.462 8.368 1.00 96.62 104 TYR A O 1
ATOM 778 N N . ARG A 1 105 ? -3.127 -12.432 8.427 1.00 96.62 105 ARG A N 1
ATOM 779 C CA . ARG A 1 105 ? -2.147 -13.136 7.608 1.00 96.62 105 ARG A CA 1
ATOM 780 C C . ARG A 1 105 ? -2.394 -12.788 6.144 1.00 96.62 105 ARG A C 1
ATOM 782 O O . ARG A 1 105 ? -3.481 -13.009 5.622 1.00 96.62 105 ARG A O 1
ATOM 789 N N . VAL A 1 106 ? -1.372 -12.264 5.479 1.00 95.38 106 VAL A N 1
ATOM 790 C CA . VAL A 1 106 ? -1.440 -11.900 4.061 1.00 95.38 106 VAL A CA 1
ATOM 791 C C . VAL A 1 106 ? -1.032 -13.098 3.217 1.00 95.38 106 VAL A C 1
ATOM 793 O O . VAL A 1 106 ? 0.049 -13.655 3.401 1.00 95.38 106 VAL A O 1
ATOM 796 N N . GLU A 1 107 ? -1.878 -13.459 2.257 1.00 94.31 107 GLU A N 1
ATOM 797 C CA . GLU A 1 107 ? -1.601 -14.485 1.247 1.00 94.31 107 GLU A CA 1
ATOM 798 C C . GLU A 1 107 ? -1.498 -13.880 -0.158 1.00 94.31 107 GLU A C 1
ATOM 800 O O . GLU A 1 107 ? -1.573 -12.664 -0.337 1.00 94.31 107 GLU A O 1
ATOM 805 N N . ARG A 1 108 ? -1.356 -14.722 -1.190 1.00 93.44 108 ARG A N 1
ATOM 806 C CA . ARG A 1 108 ? -1.083 -14.308 -2.579 1.00 93.44 108 ARG A CA 1
ATOM 807 C C . ARG A 1 108 ? -2.110 -13.376 -3.223 1.00 93.44 108 ARG A C 1
ATOM 809 O O . ARG A 1 108 ? -1.837 -12.779 -4.264 1.00 93.44 108 ARG A O 1
ATOM 816 N N . ARG A 1 109 ? -3.309 -13.290 -2.656 1.00 93.75 109 ARG A N 1
ATOM 817 C CA . ARG A 1 109 ? -4.432 -12.506 -3.191 1.00 93.75 109 ARG A CA 1
ATOM 818 C C . ARG A 1 109 ? -4.727 -11.255 -2.369 1.00 93.75 109 ARG A C 1
ATOM 820 O O . ARG A 1 109 ? -5.513 -10.439 -2.817 1.00 93.75 109 ARG A O 1
ATOM 827 N N . ALA A 1 110 ? -4.088 -11.077 -1.217 1.00 96.31 110 ALA A N 1
ATOM 828 C CA . ALA A 1 110 ? -4.419 -9.976 -0.323 1.00 96.31 110 ALA A CA 1
ATOM 829 C C . ALA A 1 110 ? -3.955 -8.617 -0.876 1.00 96.31 110 ALA A C 1
ATOM 831 O O . ALA A 1 110 ? -4.759 -7.694 -0.947 1.00 96.31 110 ALA A O 1
ATOM 832 N N . LEU A 1 111 ? -2.712 -8.497 -1.358 1.00 97.81 111 LEU A N 1
ATOM 833 C CA . LEU A 1 111 ? -2.163 -7.231 -1.854 1.00 97.81 111 LEU A CA 1
ATOM 834 C C . LEU A 1 111 ? -1.959 -7.230 -3.369 1.00 97.81 111 LEU A C 1
ATOM 836 O O . LEU A 1 111 ? -1.421 -8.183 -3.952 1.00 97.81 111 LEU A O 1
ATOM 840 N N . ARG A 1 112 ? -2.322 -6.103 -3.982 1.00 97.81 112 ARG A N 1
ATOM 841 C CA . ARG A 1 112 ? -1.920 -5.699 -5.329 1.00 97.81 112 ARG A CA 1
ATOM 842 C C . ARG A 1 112 ? -1.352 -4.295 -5.259 1.00 97.81 112 ARG A C 1
ATOM 844 O O . ARG A 1 112 ? -1.899 -3.451 -4.563 1.00 97.81 112 ARG A O 1
ATOM 851 N N . CYS A 1 113 ? -0.255 -4.053 -5.957 1.00 97.12 113 CYS A N 1
ATOM 852 C CA . CYS A 1 113 ? 0.287 -2.714 -6.114 1.00 97.12 113 CYS A CA 1
ATOM 853 C C . CYS A 1 113 ? 0.712 -2.511 -7.563 1.00 97.12 113 CYS A C 1
ATOM 855 O O . CYS A 1 113 ? 1.225 -3.428 -8.210 1.00 97.12 113 CYS A O 1
ATOM 857 N N . TYR A 1 114 ? 0.469 -1.311 -8.054 1.00 94.88 114 TYR A N 1
ATOM 858 C CA . TYR A 1 114 ? 0.933 -0.799 -9.323 1.00 94.88 114 TYR A CA 1
ATOM 859 C C . TYR A 1 114 ? 1.749 0.449 -9.033 1.00 94.88 114 TYR A C 1
ATOM 861 O O . TYR A 1 114 ? 1.290 1.318 -8.295 1.00 94.88 114 TYR A O 1
ATOM 869 N N . TRP A 1 115 ? 2.934 0.537 -9.619 1.00 93.81 115 TRP A N 1
ATOM 870 C CA . TRP A 1 115 ? 3.775 1.715 -9.518 1.00 93.81 115 TRP A CA 1
ATOM 871 C C . TRP A 1 115 ? 4.312 2.078 -10.896 1.00 93.81 115 TRP A C 1
ATOM 873 O O . TRP A 1 115 ? 5.005 1.306 -11.544 1.00 93.81 115 TRP A O 1
ATOM 883 N N . HIS A 1 116 ? 3.942 3.259 -11.356 1.00 90.62 116 HIS A N 1
ATOM 884 C CA . HIS A 1 116 ? 4.478 3.919 -12.524 1.00 90.62 116 HIS A CA 1
ATOM 885 C C . HIS A 1 116 ? 5.533 4.925 -12.074 1.00 90.62 116 HIS A C 1
ATOM 887 O O . HIS A 1 116 ? 5.196 5.861 -11.344 1.00 90.62 116 HIS A O 1
ATOM 893 N N . HIS A 1 117 ? 6.774 4.765 -12.523 1.00 85.38 117 HIS A N 1
ATOM 894 C CA . HIS A 1 117 ? 7.792 5.798 -12.367 1.00 85.38 117 HIS A CA 1
ATOM 895 C C . HIS A 1 117 ? 8.525 5.994 -13.697 1.00 85.38 117 HIS A C 1
ATOM 897 O O . HIS A 1 117 ? 8.969 5.041 -14.337 1.00 85.38 117 HIS A O 1
ATOM 903 N N . ALA A 1 118 ? 8.642 7.245 -14.139 1.00 81.56 118 ALA A N 1
ATOM 904 C CA . ALA A 1 118 ? 9.270 7.608 -15.412 1.00 81.56 118 ALA A CA 1
ATOM 905 C C . ALA A 1 118 ? 8.830 6.745 -16.626 1.00 81.56 118 ALA A C 1
ATOM 907 O O . ALA A 1 118 ? 7.786 7.006 -17.218 1.00 81.56 118 ALA A O 1
ATOM 908 N N . ARG A 1 119 ? 9.654 5.770 -17.042 1.00 80.38 119 ARG A N 1
ATOM 909 C CA . ARG A 1 119 ? 9.443 4.893 -18.216 1.00 80.38 119 ARG A CA 1
ATOM 910 C C . ARG A 1 119 ? 9.196 3.430 -17.840 1.00 80.38 119 ARG A C 1
ATOM 912 O O . ARG A 1 119 ? 9.191 2.566 -18.721 1.00 80.38 119 ARG A O 1
ATOM 919 N N . GLU A 1 120 ? 9.053 3.150 -16.551 1.00 86.31 120 GLU A N 1
ATOM 920 C CA . GLU A 1 120 ? 8.964 1.801 -16.015 1.00 86.31 120 GLU A CA 1
ATOM 921 C C . GLU A 1 120 ? 7.652 1.615 -15.271 1.00 86.31 120 GLU A C 1
ATOM 923 O O . GLU A 1 120 ? 7.160 2.495 -14.558 1.00 86.31 120 GLU A O 1
ATOM 928 N N . HIS A 1 121 ? 7.050 0.452 -15.500 1.00 90.69 121 HIS A N 1
ATOM 929 C CA . HIS A 1 121 ? 5.848 0.042 -14.800 1.00 90.69 121 HIS A CA 1
ATOM 930 C C . HIS A 1 121 ? 6.207 -1.153 -13.935 1.00 90.69 121 HIS A C 1
ATOM 932 O O . HIS A 1 121 ? 6.624 -2.199 -14.436 1.00 90.69 121 HIS A O 1
ATOM 938 N N . GLU A 1 122 ? 5.986 -1.021 -12.642 1.00 94.06 122 GLU A N 1
ATOM 939 C CA . GLU A 1 122 ? 6.172 -2.082 -11.678 1.00 94.06 122 GLU A CA 1
ATOM 940 C C . GLU A 1 122 ? 4.822 -2.572 -11.169 1.00 94.06 122 GLU A C 1
ATOM 942 O O . GLU A 1 122 ? 3.864 -1.819 -10.967 1.00 94.06 122 GLU A O 1
ATOM 947 N N . ARG A 1 123 ? 4.737 -3.881 -10.967 1.00 95.44 123 ARG A N 1
ATOM 948 C CA . ARG A 1 123 ? 3.566 -4.539 -10.402 1.00 95.44 123 ARG A CA 1
ATOM 949 C C . ARG A 1 123 ? 3.988 -5.444 -9.277 1.00 95.44 123 ARG A C 1
ATOM 951 O O . ARG A 1 123 ? 4.971 -6.177 -9.390 1.00 95.44 123 ARG A O 1
ATOM 958 N N . PHE A 1 124 ? 3.189 -5.436 -8.222 1.00 96.88 124 PHE A N 1
ATOM 959 C CA . PHE A 1 124 ? 3.423 -6.251 -7.052 1.00 96.88 124 PHE A CA 1
ATOM 960 C C . PHE A 1 124 ? 2.196 -7.080 -6.714 1.00 96.88 124 PHE A C 1
ATOM 962 O O . PHE A 1 124 ? 1.062 -6.599 -6.718 1.00 96.88 124 PHE A O 1
ATOM 969 N N . ALA A 1 125 ? 2.446 -8.335 -6.375 1.00 96.88 125 ALA A N 1
ATOM 970 C CA . ALA A 1 125 ? 1.462 -9.236 -5.800 1.00 96.88 125 ALA A CA 1
ATOM 971 C C . ALA A 1 125 ? 2.040 -9.803 -4.510 1.00 96.88 125 ALA A C 1
ATOM 973 O O . ALA A 1 125 ? 3.187 -10.259 -4.508 1.00 96.88 125 ALA A O 1
ATOM 974 N N . SER A 1 126 ? 1.273 -9.800 -3.419 1.00 97.62 126 SER A N 1
ATOM 975 C CA . SER A 1 126 ? 1.732 -10.437 -2.183 1.00 97.62 126 SER A CA 1
ATOM 976 C C . SER A 1 126 ? 2.118 -11.899 -2.418 1.00 97.62 126 SER A C 1
ATOM 978 O O . SER A 1 126 ? 1.580 -12.593 -3.281 1.00 97.62 126 SER A O 1
ATOM 980 N N . LEU A 1 127 ? 3.065 -12.378 -1.621 1.00 96.38 127 LEU A N 1
ATOM 981 C CA . LEU A 1 127 ? 3.412 -13.789 -1.492 1.00 96.38 127 LEU A CA 1
ATOM 982 C C . LEU A 1 127 ? 3.017 -14.282 -0.105 1.00 96.38 127 LEU A C 1
ATOM 984 O O . LEU A 1 127 ? 2.287 -15.265 0.011 1.00 96.38 127 LEU A O 1
ATOM 988 N N . ASN A 1 128 ? 3.480 -13.575 0.925 1.00 98.06 128 ASN A N 1
ATOM 989 C CA . ASN A 1 128 ? 3.127 -13.783 2.321 1.00 98.06 128 ASN A CA 1
ATOM 990 C C . ASN A 1 128 ? 3.356 -12.491 3.122 1.00 98.06 128 ASN A C 1
ATOM 992 O O . ASN A 1 128 ? 3.984 -11.549 2.637 1.00 98.06 128 ASN A O 1
ATOM 996 N N . GLY A 1 129 ? 2.864 -12.449 4.353 1.00 97.69 129 GLY A N 1
ATOM 997 C CA . GLY A 1 129 ? 3.164 -11.357 5.266 1.00 97.69 129 GLY A CA 1
ATOM 998 C C . GLY A 1 129 ? 2.116 -11.195 6.343 1.00 97.69 129 GLY A C 1
ATOM 999 O O . GLY A 1 129 ? 1.327 -12.103 6.617 1.00 97.69 129 GLY A O 1
ATOM 1000 N N . VAL A 1 130 ? 2.114 -10.003 6.923 1.00 98.06 130 VAL A N 1
ATOM 1001 C CA . VAL A 1 130 ? 1.210 -9.622 7.997 1.00 98.06 130 VAL A CA 1
ATOM 1002 C C . VAL A 1 130 ? 0.756 -8.177 7.829 1.00 98.06 130 VAL A C 1
ATOM 1004 O O . VAL A 1 130 ? 1.543 -7.317 7.424 1.00 98.06 130 VAL A O 1
ATOM 1007 N N . VAL A 1 131 ? -0.510 -7.920 8.147 1.00 98.44 131 VAL A N 1
ATOM 1008 C CA . VAL A 1 131 ? -1.091 -6.579 8.285 1.00 98.44 131 VAL A CA 1
ATOM 1009 C C . VAL A 1 131 ? -1.780 -6.541 9.640 1.00 98.44 131 VAL A C 1
ATOM 1011 O O . VAL A 1 131 ? -2.600 -7.405 9.916 1.00 98.44 131 VAL A O 1
ATOM 1014 N N . SER A 1 132 ? -1.476 -5.560 10.482 1.00 97.69 132 SER A N 1
ATOM 1015 C CA . SER A 1 132 ? -2.285 -5.277 11.668 1.00 97.69 132 SER A CA 1
ATOM 1016 C C . SER A 1 132 ? -3.158 -4.061 11.400 1.00 97.69 132 SER A C 1
ATOM 1018 O O . SER A 1 132 ? -2.651 -3.059 10.889 1.00 97.69 132 SER A O 1
ATOM 1020 N N . ILE A 1 133 ? -4.448 -4.153 11.728 1.00 97.69 133 ILE A N 1
ATOM 1021 C CA . ILE A 1 133 ? -5.426 -3.074 11.563 1.00 97.69 133 ILE A CA 1
ATOM 1022 C C . ILE A 1 133 ? -6.110 -2.805 12.889 1.00 97.69 133 ILE A C 1
ATOM 1024 O O . ILE A 1 133 ? -6.575 -3.726 13.558 1.00 97.69 133 ILE A O 1
ATOM 1028 N N . LYS A 1 134 ? -6.235 -1.523 13.211 1.00 96.25 134 LYS A N 1
ATOM 1029 C CA . LYS A 1 134 ? -6.963 -0.994 14.353 1.00 96.25 134 LYS A CA 1
ATOM 1030 C C . LYS A 1 134 ? -8.052 -0.035 13.885 1.00 96.25 134 LYS A C 1
ATOM 1032 O O . LYS A 1 134 ? -7.785 0.867 13.091 1.00 96.25 134 LYS A O 1
ATOM 1037 N N . LEU A 1 135 ? -9.261 -0.211 14.416 1.00 94.88 135 LEU A N 1
ATOM 1038 C CA . LEU A 1 135 ? -10.348 0.744 14.223 1.00 94.88 135 LEU A CA 1
ATOM 1039 C C . LEU A 1 135 ? -10.112 1.961 15.125 1.00 94.88 135 LEU A C 1
ATOM 1041 O O . LEU A 1 135 ? -9.866 1.835 16.326 1.00 94.88 135 LEU A O 1
ATOM 1045 N N . LEU A 1 136 ? -10.142 3.146 14.527 1.00 93.56 136 LEU A N 1
ATOM 1046 C CA . LEU A 1 136 ? -10.018 4.430 15.201 1.00 93.56 136 LEU A CA 1
ATOM 1047 C C . LEU A 1 136 ? -11.384 5.130 15.275 1.00 93.56 136 LEU A C 1
ATOM 1049 O O . LEU A 1 136 ? -12.266 4.856 14.458 1.00 93.56 136 LEU A O 1
ATOM 1053 N N . PRO A 1 137 ? -11.563 6.089 16.202 1.00 90.88 137 PRO A N 1
ATOM 1054 C CA . PRO A 1 137 ? -12.760 6.921 16.233 1.00 90.88 137 PRO A CA 1
ATOM 1055 C C . PRO A 1 137 ? -12.990 7.673 14.913 1.00 90.88 137 PRO A C 1
ATOM 1057 O O . PRO A 1 137 ? -12.040 8.191 14.306 1.00 90.88 137 PRO A O 1
ATOM 1060 N N . GLY A 1 138 ? -14.265 7.784 14.529 1.00 89.69 138 GLY A N 1
ATOM 1061 C CA . GLY A 1 138 ? -14.702 8.472 13.312 1.00 89.69 138 GLY A CA 1
ATOM 1062 C C . GLY A 1 138 ? -14.484 7.655 12.039 1.00 89.69 138 GLY A C 1
ATOM 1063 O O . GLY A 1 138 ? -13.991 8.213 11.068 1.00 89.69 138 GLY A O 1
ATOM 1064 N N . GLU A 1 139 ? -14.783 6.350 12.070 1.00 90.50 139 GLU A N 1
ATOM 1065 C CA . GLU A 1 139 ? -14.767 5.467 10.883 1.00 90.50 139 GLU A CA 1
ATOM 1066 C C . GLU A 1 139 ? -13.419 5.452 10.144 1.00 90.50 139 GLU A C 1
ATOM 1068 O O . GLU A 1 139 ? -13.325 5.364 8.918 1.00 90.50 139 GLU A O 1
ATOM 1073 N N . ARG A 1 140 ? -12.332 5.546 10.911 1.00 94.31 140 ARG A N 1
ATOM 1074 C CA . ARG A 1 140 ? -10.969 5.498 10.384 1.00 94.31 140 ARG A CA 1
ATOM 1075 C C . ARG A 1 140 ? -10.316 4.177 10.729 1.00 94.31 140 ARG A C 1
ATOM 1077 O O . ARG A 1 140 ? -10.526 3.637 11.811 1.00 94.31 140 ARG A O 1
ATOM 1084 N N . LEU A 1 141 ? -9.451 3.702 9.848 1.00 95.81 141 LEU A N 1
ATOM 1085 C CA . LEU A 1 141 ? -8.596 2.554 10.113 1.00 95.81 141 LEU A CA 1
ATOM 1086 C C . LEU A 1 141 ? -7.150 2.993 10.161 1.00 95.81 141 LEU A C 1
ATOM 1088 O O . LEU A 1 141 ? -6.671 3.625 9.229 1.00 95.81 141 LEU A O 1
ATOM 1092 N N . ALA A 1 142 ? -6.436 2.613 11.210 1.00 97.25 142 ALA A N 1
ATOM 1093 C CA . ALA A 1 142 ? -4.984 2.639 11.199 1.00 97.25 142 ALA A CA 1
ATOM 1094 C C . ALA A 1 142 ? -4.463 1.239 10.914 1.00 97.25 142 ALA A C 1
ATOM 1096 O O . ALA A 1 142 ? -5.007 0.254 11.415 1.00 97.25 142 ALA A O 1
ATOM 1097 N N . GLY A 1 143 ? -3.375 1.146 10.165 1.00 97.62 143 GLY A N 1
ATOM 1098 C CA . GLY A 1 143 ? -2.712 -0.124 9.962 1.00 97.62 143 GLY A CA 1
ATOM 1099 C C . GLY A 1 143 ? -1.213 -0.009 9.797 1.00 97.62 143 GLY A C 1
ATOM 1100 O O . GLY A 1 143 ? -0.654 1.057 9.541 1.00 97.62 143 GLY A O 1
ATOM 1101 N N . ARG A 1 144 ? -0.561 -1.152 9.972 1.00 98.31 144 ARG A N 1
ATOM 1102 C CA . ARG A 1 144 ? 0.863 -1.367 9.715 1.00 98.31 144 ARG A CA 1
ATOM 1103 C C . ARG A 1 144 ? 1.041 -2.718 9.056 1.00 98.31 144 ARG A C 1
ATOM 1105 O O . ARG A 1 144 ? 0.301 -3.652 9.364 1.00 98.31 144 ARG A O 1
ATOM 1112 N N . PHE A 1 145 ? 2.018 -2.847 8.176 1.00 98.56 145 PHE A N 1
ATOM 1113 C CA . PHE A 1 145 ? 2.210 -4.094 7.449 1.00 98.56 145 PHE A CA 1
ATOM 1114 C C . PHE A 1 145 ? 3.677 -4.385 7.158 1.00 98.56 145 PHE A C 1
ATOM 1116 O O . PHE A 1 145 ? 4.524 -3.492 7.116 1.00 98.56 145 PHE A O 1
ATOM 1123 N N . ARG A 1 146 ? 3.955 -5.674 6.950 1.00 98.56 146 ARG A N 1
ATOM 1124 C CA . ARG A 1 146 ? 5.229 -6.201 6.458 1.00 98.56 146 ARG A CA 1
ATOM 1125 C C . ARG A 1 146 ? 4.944 -7.406 5.572 1.00 98.56 146 ARG A C 1
ATOM 1127 O O . ARG A 1 146 ? 4.505 -8.451 6.057 1.00 98.56 146 ARG A O 1
ATOM 1134 N N . ILE A 1 147 ? 5.159 -7.245 4.275 1.00 98.56 147 ILE A N 1
ATOM 1135 C CA . ILE A 1 147 ? 4.699 -8.161 3.235 1.00 98.56 147 ILE A CA 1
ATOM 1136 C C . ILE A 1 147 ? 5.821 -8.422 2.256 1.00 98.56 147 ILE A C 1
ATOM 1138 O O . ILE A 1 147 ? 6.384 -7.507 1.671 1.00 98.56 147 ILE A O 1
ATOM 1142 N N . MET A 1 148 ? 6.097 -9.694 2.020 1.00 98.56 148 MET A N 1
ATOM 1143 C CA . MET A 1 148 ? 6.908 -10.101 0.890 1.00 98.56 148 MET A CA 1
ATOM 1144 C C . MET A 1 148 ? 6.019 -10.144 -0.348 1.00 98.56 148 MET A C 1
ATOM 1146 O O . MET A 1 148 ? 4.969 -10.795 -0.344 1.00 98.56 148 MET A O 1
ATOM 1150 N N . ALA A 1 149 ? 6.435 -9.475 -1.414 1.00 98.19 149 ALA A N 1
ATOM 1151 C CA . ALA A 1 149 ? 5.704 -9.421 -2.667 1.00 98.19 149 ALA A CA 1
ATOM 1152 C C . ALA A 1 149 ? 6.584 -9.866 -3.836 1.00 98.19 149 ALA A C 1
ATOM 1154 O O . ALA A 1 149 ? 7.796 -9.656 -3.856 1.00 98.19 149 ALA A O 1
ATOM 1155 N N . ARG A 1 150 ? 5.959 -10.483 -4.838 1.00 96.94 150 ARG A N 1
ATOM 1156 C CA . ARG A 1 150 ? 6.560 -10.674 -6.156 1.00 96.94 150 ARG A CA 1
ATOM 1157 C C . ARG A 1 150 ? 6.521 -9.333 -6.876 1.00 96.94 150 ARG A C 1
ATOM 1159 O O . ARG A 1 150 ? 5.436 -8.780 -7.007 1.00 96.94 150 ARG A O 1
ATOM 1166 N N . LYS A 1 151 ? 7.669 -8.869 -7.362 1.00 95.69 151 LYS A N 1
ATOM 1167 C CA . LYS A 1 151 ? 7.835 -7.677 -8.201 1.00 95.69 151 LYS A CA 1
ATOM 1168 C C . LYS A 1 151 ? 7.926 -8.107 -9.667 1.00 95.69 151 LYS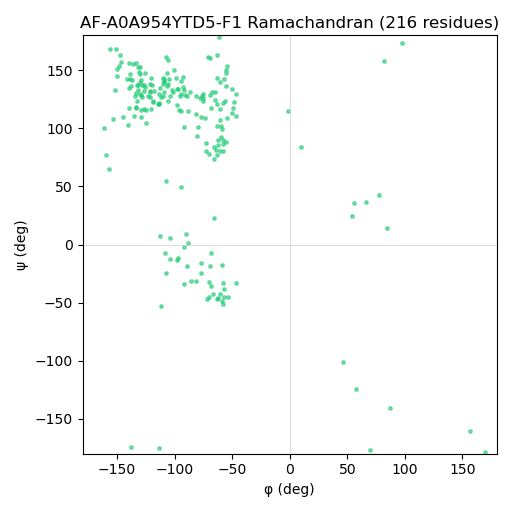 A C 1
ATOM 1170 O O . LYS A 1 151 ? 8.637 -9.063 -9.984 1.00 95.69 151 LYS A O 1
ATOM 1175 N N . GLN A 1 152 ? 7.195 -7.441 -10.550 1.00 94.00 152 GLN A N 1
ATOM 1176 C CA . GLN A 1 152 ? 7.296 -7.586 -12.002 1.00 94.00 152 GLN A CA 1
ATOM 1177 C C . GLN A 1 152 ? 7.509 -6.205 -12.609 1.00 94.00 152 GLN A C 1
ATOM 1179 O O . GLN A 1 152 ? 6.638 -5.349 -12.477 1.00 94.00 152 GLN A O 1
ATOM 1184 N N . VAL A 1 153 ? 8.653 -6.001 -13.254 1.00 91.25 153 VAL A N 1
ATOM 1185 C CA . VAL A 1 153 ? 9.005 -4.745 -13.929 1.00 91.25 153 VAL A CA 1
ATOM 1186 C C . VAL A 1 153 ? 8.790 -4.923 -15.423 1.00 91.25 153 VAL A C 1
ATOM 1188 O O . VAL A 1 153 ? 9.245 -5.920 -15.983 1.00 91.25 153 VAL A O 1
ATOM 1191 N N . PHE A 1 154 ? 8.099 -3.979 -16.055 1.00 86.94 154 PHE A N 1
ATOM 1192 C CA . PHE A 1 154 ? 7.841 -3.941 -17.490 1.00 86.94 154 PHE A CA 1
ATOM 1193 C C . PHE A 1 154 ? 8.548 -2.730 -18.094 1.00 86.94 154 PHE A C 1
ATOM 1195 O O . PHE A 1 154 ? 8.260 -1.588 -17.729 1.00 86.94 154 PHE A O 1
ATOM 1202 N N . HIS A 1 155 ? 9.437 -2.982 -19.054 1.00 81.25 155 HIS A N 1
ATOM 1203 C CA . HIS A 1 155 ? 10.099 -1.924 -19.813 1.00 81.25 155 HIS A CA 1
ATOM 1204 C C . HIS A 1 155 ? 9.351 -1.691 -21.130 1.00 81.25 155 HIS A C 1
ATOM 1206 O O . HIS A 1 155 ? 9.317 -2.568 -21.997 1.00 81.25 155 HIS A O 1
ATOM 1212 N N . ILE A 1 156 ? 8.775 -0.495 -21.297 1.00 75.19 156 ILE A N 1
ATOM 1213 C CA . ILE A 1 156 ? 7.905 -0.150 -22.440 1.00 75.19 156 ILE A CA 1
ATOM 1214 C C . ILE A 1 156 ? 8.622 -0.347 -23.787 1.00 75.19 156 ILE A C 1
ATOM 1216 O O . ILE A 1 156 ? 8.021 -0.817 -24.747 1.00 75.19 156 ILE A O 1
ATOM 1220 N N . LEU A 1 157 ? 9.913 -0.010 -23.863 1.00 79.75 157 LEU A N 1
ATOM 1221 C CA . LEU A 1 157 ? 10.664 -0.001 -25.124 1.00 79.75 157 LEU A CA 1
ATOM 1222 C C . LEU A 1 157 ? 11.169 -1.380 -25.559 1.00 79.75 157 LEU A C 1
ATOM 1224 O O . LEU A 1 157 ? 11.305 -1.631 -26.752 1.00 79.75 157 LEU A O 1
ATOM 1228 N N . THR A 1 158 ? 11.484 -2.261 -24.610 1.00 77.38 158 THR A N 1
ATOM 1229 C CA . THR A 1 158 ? 12.105 -3.561 -24.907 1.00 77.38 158 THR A CA 1
ATOM 1230 C C . THR A 1 158 ? 11.120 -4.719 -24.815 1.00 77.38 158 THR A C 1
ATOM 1232 O O . THR A 1 158 ? 11.439 -5.818 -25.263 1.00 77.38 158 THR A O 1
ATOM 1235 N N . ASN A 1 159 ? 9.926 -4.492 -24.248 1.00 74.44 159 ASN A N 1
ATOM 1236 C CA . ASN A 1 159 ? 8.937 -5.526 -23.938 1.00 74.44 159 ASN A CA 1
ATOM 1237 C C . ASN A 1 159 ? 9.510 -6.668 -23.071 1.00 74.44 159 ASN A C 1
ATOM 1239 O O . ASN A 1 159 ? 9.038 -7.804 -23.108 1.00 74.44 159 ASN A O 1
ATOM 1243 N N . TRP A 1 160 ? 10.573 -6.389 -22.313 1.00 73.19 160 TRP A N 1
ATOM 1244 C CA . TRP A 1 160 ? 11.185 -7.350 -21.401 1.00 73.19 160 TRP A CA 1
ATOM 1245 C C . TRP A 1 160 ? 10.585 -7.208 -20.010 1.00 73.19 160 TRP A C 1
ATOM 1247 O O . TRP A 1 160 ? 10.276 -6.101 -19.560 1.00 73.19 160 TRP A O 1
ATOM 1257 N N . THR A 1 161 ? 10.443 -8.345 -19.326 1.00 81.25 161 THR A N 1
ATOM 1258 C CA . THR A 1 161 ? 9.929 -8.396 -17.959 1.00 81.25 161 THR A CA 1
ATOM 1259 C C . THR A 1 161 ? 10.955 -8.976 -17.007 1.00 81.25 161 THR A C 1
ATOM 1261 O O . THR A 1 161 ? 11.358 -10.131 -17.166 1.00 81.25 161 THR A O 1
ATOM 1264 N N . THR A 1 162 ? 11.310 -8.218 -15.975 1.00 85.00 162 THR A N 1
ATOM 1265 C CA . THR A 1 162 ? 12.134 -8.724 -14.873 1.00 85.00 162 THR A CA 1
ATOM 1266 C C . THR A 1 162 ? 11.227 -9.137 -13.724 1.00 85.00 162 THR A C 1
ATOM 1268 O O . THR A 1 162 ? 10.301 -8.414 -13.356 1.00 85.00 162 THR A O 1
ATOM 1271 N N . VAL A 1 163 ? 11.474 -10.318 -13.156 1.00 89.94 163 VAL A N 1
ATOM 1272 C CA . VAL A 1 163 ? 10.733 -10.823 -11.996 1.00 89.94 163 VAL A CA 1
ATOM 1273 C C . VAL A 1 163 ? 11.664 -10.871 -10.795 1.00 89.94 163 VAL A C 1
ATOM 1275 O O . VAL A 1 163 ? 12.722 -11.494 -10.853 1.00 89.94 163 VAL A O 1
ATOM 1278 N N . GLY A 1 164 ? 11.239 -10.255 -9.699 1.00 94.19 164 GLY A N 1
ATOM 1279 C CA . GLY A 1 164 ? 11.970 -10.227 -8.441 1.00 94.19 164 GLY A CA 1
ATOM 1280 C C . GLY A 1 164 ? 11.059 -10.431 -7.239 1.00 94.19 164 GLY A C 1
ATOM 1281 O O . GLY A 1 164 ? 9.858 -10.695 -7.360 1.00 94.19 164 GLY A O 1
ATOM 1282 N N . GLN A 1 165 ? 11.649 -10.300 -6.059 1.00 96.69 165 GLN A N 1
ATOM 1283 C CA . GLN A 1 165 ? 10.928 -10.204 -4.799 1.00 96.69 165 GLN A CA 1
ATOM 1284 C C . GLN A 1 165 ? 11.283 -8.878 -4.143 1.00 96.69 165 GLN A C 1
ATOM 1286 O O . GLN A 1 165 ? 12.426 -8.436 -4.218 1.00 96.69 165 GLN A O 1
ATOM 1291 N N . THR A 1 166 ? 10.304 -8.265 -3.496 1.00 97.25 166 THR A N 1
ATOM 1292 C CA . THR A 1 166 ? 10.501 -7.057 -2.703 1.00 97.25 166 THR A CA 1
ATOM 1293 C C . THR A 1 166 ? 9.840 -7.248 -1.344 1.00 97.25 166 THR A C 1
ATOM 1295 O O . THR A 1 166 ? 8.830 -7.953 -1.220 1.00 97.25 166 THR A O 1
ATOM 1298 N N . LEU A 1 167 ? 10.409 -6.628 -0.321 1.00 98.25 167 LEU A N 1
ATOM 1299 C CA . LEU A 1 167 ? 9.790 -6.481 0.982 1.00 98.25 167 LEU A CA 1
ATOM 1300 C C . LEU A 1 167 ? 9.083 -5.125 1.031 1.00 98.25 167 LEU A C 1
ATOM 1302 O O . LEU A 1 167 ? 9.722 -4.079 0.974 1.00 98.25 167 LEU A O 1
ATOM 1306 N N . LEU A 1 168 ? 7.760 -5.167 1.149 1.00 98.31 168 LEU A N 1
ATOM 1307 C CA . LEU A 1 168 ? 6.895 -4.013 1.349 1.00 98.31 168 LEU A CA 1
ATOM 1308 C C . LEU A 1 168 ? 6.617 -3.844 2.839 1.00 98.31 168 LEU A C 1
ATOM 1310 O O . LEU A 1 168 ? 6.165 -4.779 3.504 1.00 98.31 168 LEU A O 1
ATOM 1314 N N . MET A 1 169 ? 6.851 -2.655 3.369 1.00 98.62 169 MET A N 1
ATOM 1315 C CA . MET A 1 169 ? 6.557 -2.309 4.759 1.00 98.62 169 MET A CA 1
ATOM 1316 C C . MET A 1 169 ? 5.909 -0.942 4.819 1.00 98.62 169 MET A C 1
ATOM 1318 O O . MET A 1 169 ? 6.126 -0.123 3.935 1.00 98.62 169 MET A O 1
ATOM 1322 N N . GLY A 1 170 ? 5.138 -0.669 5.860 1.00 98.19 170 GLY A N 1
ATOM 1323 C CA . GLY A 1 170 ? 4.575 0.662 5.995 1.00 98.19 170 GLY A CA 1
ATOM 1324 C C . GLY A 1 170 ? 3.527 0.796 7.073 1.00 98.19 170 GLY A C 1
ATOM 1325 O O . GLY A 1 170 ? 3.194 -0.159 7.783 1.00 98.19 170 GLY A O 1
ATOM 1326 N N . THR A 1 171 ? 3.004 2.011 7.158 1.00 98.38 171 THR A N 1
ATOM 1327 C CA . THR A 1 171 ? 1.876 2.398 7.999 1.00 98.38 171 THR A CA 1
ATOM 1328 C C . THR A 1 171 ? 0.879 3.199 7.177 1.00 98.38 171 THR A C 1
ATOM 1330 O O . THR A 1 171 ? 1.245 3.841 6.193 1.00 98.38 171 THR A O 1
ATOM 1333 N N . PHE A 1 172 ? -0.389 3.159 7.570 1.00 98.06 172 PHE A N 1
ATOM 1334 C CA . PHE A 1 172 ? -1.436 3.940 6.925 1.00 98.06 172 PHE A CA 1
ATOM 1335 C C . PHE A 1 172 ? -2.522 4.351 7.914 1.00 98.06 172 PHE A C 1
ATOM 1337 O O . PHE A 1 172 ? -2.752 3.676 8.920 1.00 98.06 172 PHE A O 1
ATOM 1344 N N . THR A 1 173 ? -3.198 5.455 7.606 1.00 97.19 173 THR A N 1
ATOM 1345 C CA . THR A 1 173 ? -4.490 5.826 8.190 1.00 97.19 173 THR A CA 1
ATOM 1346 C C . THR A 1 1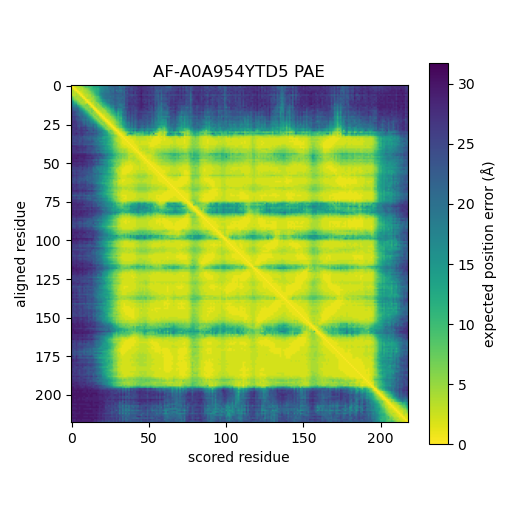73 ? -5.482 6.057 7.059 1.00 97.19 173 THR A C 1
ATOM 1348 O O . THR A 1 173 ? -5.297 6.976 6.267 1.00 97.19 173 THR A O 1
ATOM 1351 N N . ALA A 1 174 ? -6.514 5.223 6.990 1.00 97.12 174 ALA A N 1
ATOM 1352 C CA . ALA A 1 174 ? -7.536 5.234 5.957 1.00 97.12 174 ALA A CA 1
ATOM 1353 C C . ALA A 1 174 ? -8.847 5.835 6.475 1.00 97.12 174 ALA A C 1
ATOM 1355 O O . ALA A 1 174 ? -9.253 5.561 7.609 1.00 97.12 174 ALA A O 1
ATOM 1356 N N . GLN A 1 175 ? -9.538 6.588 5.624 1.00 96.19 175 GLN A N 1
ATOM 1357 C CA . GLN A 1 175 ? -10.907 7.056 5.856 1.00 96.19 175 GLN A CA 1
ATOM 1358 C C . GLN A 1 175 ? -11.913 6.192 5.086 1.00 96.19 175 GLN A C 1
ATOM 1360 O O . GLN A 1 175 ? -11.577 5.643 4.040 1.00 96.19 175 GLN A O 1
ATOM 1365 N N . GLN A 1 176 ? -13.133 6.036 5.594 1.00 96.38 176 GLN A N 1
ATOM 1366 C CA . GLN A 1 176 ? -14.151 5.273 4.880 1.00 96.38 176 GLN A CA 1
ATOM 1367 C C . GLN A 1 176 ? -14.588 6.016 3.606 1.00 96.38 176 GLN A C 1
ATOM 1369 O O . GLN A 1 176 ? -15.100 7.129 3.690 1.00 96.38 176 GLN A O 1
ATOM 1374 N N . ASP A 1 177 ? -14.359 5.409 2.439 1.00 96.25 177 ASP A N 1
ATOM 1375 C CA . ASP A 1 177 ? -14.735 5.945 1.123 1.00 96.25 177 ASP A CA 1
ATOM 1376 C C . ASP A 1 177 ? -14.751 4.804 0.092 1.00 96.25 177 ASP A C 1
ATOM 1378 O O . ASP A 1 177 ? -13.709 4.361 -0.400 1.00 9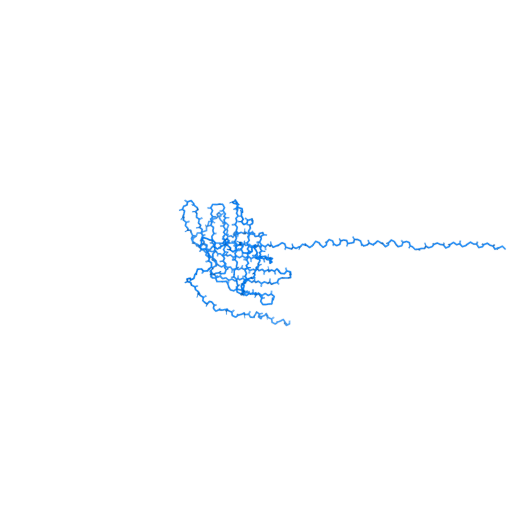6.25 177 ASP A O 1
ATOM 1382 N N . ALA A 1 178 ? -15.952 4.307 -0.210 1.00 96.81 178 ALA A N 1
ATOM 1383 C CA . ALA A 1 178 ? -16.146 3.165 -1.097 1.00 96.81 178 ALA A CA 1
ATOM 1384 C C . ALA A 1 178 ? -15.796 3.463 -2.560 1.00 96.81 178 ALA A C 1
ATOM 1386 O O . ALA A 1 178 ? -15.232 2.599 -3.235 1.00 96.81 178 ALA A O 1
ATOM 1387 N N . ASP A 1 179 ? -16.072 4.677 -3.034 1.00 95.81 179 ASP A N 1
ATOM 1388 C CA . ASP A 1 179 ? -15.846 5.057 -4.428 1.00 95.81 179 ASP A CA 1
ATOM 1389 C C . ASP A 1 179 ? -14.346 5.148 -4.715 1.00 95.81 179 ASP A C 1
ATOM 1391 O O . ASP A 1 179 ? -13.843 4.566 -5.686 1.00 95.81 179 ASP A O 1
ATOM 1395 N N . THR A 1 180 ? -13.597 5.794 -3.813 1.00 94.25 180 THR A N 1
ATOM 1396 C CA . THR A 1 180 ? -12.137 5.869 -3.924 1.00 94.25 180 THR A CA 1
ATOM 1397 C C . THR A 1 180 ? -11.516 4.474 -3.856 1.00 94.25 180 THR A C 1
ATOM 1399 O O . THR A 1 180 ? -10.681 4.140 -4.699 1.00 94.25 180 THR A O 1
ATOM 1402 N N . VAL A 1 181 ? -11.936 3.623 -2.911 1.00 96.25 181 VAL A N 1
ATOM 1403 C CA . VAL A 1 181 ? -11.433 2.240 -2.811 1.00 96.25 181 VAL A CA 1
ATOM 1404 C C . VAL A 1 181 ? -11.699 1.454 -4.091 1.00 96.25 181 VAL A C 1
ATOM 1406 O O . VAL A 1 181 ? -10.770 0.857 -4.635 1.00 96.25 181 VAL A O 1
ATOM 1409 N N . SER A 1 182 ? -12.926 1.503 -4.612 1.00 95.25 182 SER A N 1
ATOM 1410 C CA . SER A 1 182 ? -13.303 0.811 -5.847 1.00 95.25 182 SER A CA 1
ATOM 1411 C C . SER A 1 182 ? -12.422 1.236 -7.027 1.00 95.25 182 SER A C 1
ATOM 1413 O O . SER A 1 182 ? -11.872 0.389 -7.738 1.00 95.25 182 SER A O 1
ATOM 1415 N N . SER A 1 183 ? -12.187 2.546 -7.183 1.00 94.19 183 SER A N 1
ATOM 1416 C CA . SER A 1 183 ? -11.323 3.074 -8.245 1.00 94.19 183 SER A CA 1
ATOM 1417 C C . SER A 1 183 ? -9.880 2.553 -8.142 1.00 94.19 183 SER A C 1
ATOM 1419 O O . SER A 1 183 ? -9.305 2.112 -9.143 1.00 94.19 183 SER A O 1
ATOM 1421 N N . ILE A 1 184 ? -9.318 2.502 -6.928 1.00 95.00 184 ILE A N 1
ATOM 1422 C CA . ILE A 1 184 ? -7.969 1.984 -6.669 1.00 95.00 184 ILE A CA 1
ATOM 1423 C C . ILE A 1 184 ? -7.905 0.476 -6.944 1.00 95.00 184 ILE A C 1
ATOM 1425 O O . ILE A 1 184 ? -6.951 0.006 -7.573 1.00 95.00 184 ILE A O 1
ATOM 1429 N N . LEU A 1 185 ? -8.915 -0.300 -6.532 1.00 95.06 185 LEU A N 1
ATOM 1430 C CA . LEU A 1 185 ? -8.970 -1.735 -6.825 1.00 95.06 185 LEU A CA 1
ATOM 1431 C C . LEU A 1 185 ? -8.928 -1.984 -8.331 1.00 95.06 185 LEU A C 1
ATOM 1433 O O . LEU A 1 185 ? -8.038 -2.700 -8.793 1.00 95.06 185 LEU A O 1
ATOM 1437 N N . VAL A 1 186 ? -9.797 -1.320 -9.097 1.00 93.81 186 VAL A N 1
ATOM 1438 C CA . VAL A 1 186 ? -9.828 -1.438 -10.562 1.00 93.81 186 VAL A CA 1
ATOM 1439 C C . VAL A 1 186 ? -8.451 -1.157 -11.161 1.00 93.81 186 VAL A C 1
ATOM 1441 O O . VAL A 1 186 ? -7.979 -1.916 -12.006 1.00 93.81 186 VAL A O 1
ATOM 1444 N N . GLN A 1 187 ? -7.759 -0.105 -10.716 1.00 92.00 187 GLN A N 1
ATOM 1445 C CA . GLN A 1 187 ? -6.416 0.200 -11.212 1.00 92.00 187 GLN A CA 1
ATOM 1446 C C . GLN A 1 187 ? -5.389 -0.884 -10.884 1.00 92.00 187 GLN A C 1
ATOM 1448 O O . GLN A 1 187 ? -4.640 -1.310 -11.765 1.00 92.00 187 GLN A O 1
ATOM 1453 N N . THR A 1 188 ? -5.365 -1.344 -9.634 1.00 94.81 188 THR A N 1
ATOM 1454 C CA . THR A 1 188 ? -4.398 -2.353 -9.175 1.00 94.81 188 THR A CA 1
ATOM 1455 C C . THR A 1 188 ? -4.632 -3.746 -9.767 1.00 94.81 188 THR A C 1
ATOM 1457 O O . THR A 1 188 ? -3.711 -4.564 -9.778 1.00 94.81 188 THR A O 1
ATOM 1460 N N . GLU A 1 189 ? -5.828 -4.015 -10.298 1.00 93.94 189 GLU A N 1
ATOM 1461 C CA . GLU A 1 189 ? -6.207 -5.300 -10.900 1.00 93.94 189 GLU A CA 1
ATOM 1462 C C . GLU A 1 189 ? -6.097 -5.340 -12.438 1.00 93.94 189 GLU A C 1
ATOM 1464 O O . GLU A 1 189 ? -6.056 -6.422 -13.037 1.00 93.94 189 GLU A O 1
ATOM 1469 N N . LYS A 1 190 ? -5.952 -4.184 -13.102 1.00 90.06 190 LYS A N 1
ATOM 1470 C CA . LYS A 1 190 ? -5.779 -4.089 -14.566 1.00 90.06 190 LYS A CA 1
ATOM 1471 C C . LYS A 1 190 ? -4.608 -4.927 -15.085 1.00 90.06 190 LYS A C 1
ATOM 1473 O O . LYS A 1 190 ? -3.597 -5.126 -14.419 1.00 90.06 190 LYS A O 1
ATOM 1478 N N . GLY A 1 191 ? -4.674 -5.344 -16.351 1.00 84.06 191 GLY A N 1
ATOM 1479 C CA . GLY A 1 191 ? -3.566 -6.007 -17.060 1.00 84.06 191 GLY A CA 1
ATOM 1480 C C . GLY A 1 191 ? -3.196 -7.392 -16.508 1.00 84.06 191 GLY A C 1
ATOM 1481 O O . GLY A 1 191 ? -2.019 -7.724 -16.434 1.00 84.06 191 GLY A O 1
ATOM 1482 N N . GLY A 1 192 ? -4.185 -8.173 -16.067 1.00 84.88 192 GLY A N 1
ATOM 1483 C CA . GLY A 1 192 ? -3.976 -9.549 -15.597 1.00 84.88 192 GLY A CA 1
ATOM 1484 C C . GLY A 1 192 ? -3.547 -9.683 -14.132 1.00 84.88 192 GLY A C 1
ATOM 1485 O O . GLY A 1 192 ? -3.102 -10.755 -13.737 1.00 84.88 192 GLY A O 1
ATOM 1486 N N . MET A 1 193 ? -3.679 -8.620 -13.329 1.00 88.25 193 MET A N 1
ATOM 1487 C CA . MET A 1 193 ? -3.425 -8.656 -11.877 1.00 88.25 193 MET A CA 1
ATOM 1488 C C . MET A 1 193 ? -4.678 -8.974 -11.053 1.00 88.25 193 MET A C 1
ATOM 1490 O O . MET A 1 193 ? -4.593 -9.097 -9.827 1.00 88.25 193 MET A O 1
ATOM 1494 N N . ASP A 1 194 ? -5.814 -9.124 -11.729 1.00 89.75 194 ASP A N 1
ATOM 1495 C CA . ASP A 1 194 ? -7.109 -9.478 -11.171 1.00 89.75 194 ASP A CA 1
ATOM 1496 C C . ASP A 1 194 ? -7.003 -10.658 -10.190 1.00 89.75 194 ASP A C 1
ATOM 1498 O O . ASP A 1 194 ? -6.390 -11.700 -10.463 1.00 89.75 194 ASP A O 1
ATOM 1502 N N . ARG A 1 195 ? -7.577 -10.473 -8.998 1.00 86.81 195 ARG A N 1
ATOM 1503 C CA . ARG A 1 195 ? -7.559 -11.488 -7.945 1.00 86.81 195 ARG A CA 1
ATOM 1504 C C . ARG A 1 195 ? -8.446 -12.676 -8.310 1.00 86.81 195 ARG A C 1
ATOM 1506 O O . ARG A 1 195 ? -8.111 -13.791 -7.930 1.00 86.81 195 ARG A O 1
ATOM 1513 N N . SER A 1 196 ? -9.537 -12.471 -9.042 1.00 74.88 196 SER A N 1
ATOM 1514 C CA . SER A 1 196 ? -10.614 -13.418 -9.352 1.00 74.88 196 SER A CA 1
ATOM 1515 C C . SER A 1 196 ? -10.241 -14.580 -10.274 1.00 74.88 196 SER A C 1
ATOM 1517 O O . SER A 1 196 ? -11.055 -15.499 -10.388 1.00 74.88 196 SER A O 1
ATOM 1519 N N . GLN A 1 197 ? -9.041 -14.626 -10.878 1.00 58.03 197 GLN A N 1
ATOM 1520 C CA . GLN A 1 197 ? -8.681 -15.735 -11.771 1.00 58.03 197 GLN A CA 1
ATOM 1521 C C . GLN A 1 197 ? -8.863 -17.095 -11.065 1.00 58.03 197 GLN A C 1
ATOM 1523 O O . GLN A 1 197 ? -8.140 -17.466 -10.135 1.00 58.03 197 GLN A O 1
ATOM 1528 N N . LYS A 1 198 ? -9.893 -17.822 -11.521 1.00 46.41 198 LYS A N 1
ATOM 1529 C CA . LYS A 1 198 ? -10.500 -19.054 -10.979 1.00 46.41 198 LYS A CA 1
ATOM 1530 C C . LYS A 1 198 ? -9.587 -20.298 -10.996 1.00 46.41 198 LYS A C 1
ATOM 1532 O O . LYS A 1 198 ? -10.078 -21.419 -10.988 1.00 46.41 198 LYS A O 1
ATOM 1537 N N . GLY A 1 199 ? -8.265 -20.134 -11.024 1.00 42.88 199 GLY A N 1
ATOM 1538 C CA . GLY A 1 199 ? -7.319 -21.235 -11.239 1.00 42.88 199 GLY A CA 1
ATOM 1539 C C . GLY A 1 199 ? -6.701 -21.859 -9.987 1.00 42.88 199 GLY A C 1
ATOM 1540 O O . GLY A 1 199 ? -6.040 -22.883 -10.101 1.00 42.88 199 GLY A O 1
ATOM 1541 N N . ASN A 1 200 ? -6.849 -21.266 -8.799 1.00 38.72 200 ASN A N 1
ATOM 1542 C CA . ASN A 1 200 ? -6.250 -21.835 -7.587 1.00 38.72 200 ASN A CA 1
ATOM 1543 C C . ASN A 1 200 ? -6.941 -21.299 -6.329 1.00 38.72 200 ASN A C 1
ATOM 1545 O O . ASN A 1 200 ? -6.446 -20.398 -5.647 1.00 38.72 200 ASN A O 1
ATOM 1549 N N . THR A 1 201 ? -8.126 -21.827 -6.035 1.00 39.44 201 THR A N 1
ATOM 1550 C CA . THR A 1 201 ? -8.776 -21.624 -4.739 1.00 39.44 201 THR A CA 1
ATOM 1551 C C . THR A 1 201 ? -8.012 -22.450 -3.709 1.00 39.44 201 THR A C 1
ATOM 1553 O O . THR A 1 201 ? -8.409 -23.560 -3.364 1.00 39.44 201 THR A O 1
ATOM 1556 N N . ILE A 1 202 ? -6.883 -21.929 -3.222 1.00 43.69 202 ILE A N 1
ATOM 1557 C CA . ILE A 1 202 ? -6.355 -22.380 -1.938 1.00 43.69 202 ILE A CA 1
ATOM 1558 C C . ILE A 1 202 ? -7.437 -21.980 -0.938 1.00 43.69 202 ILE A C 1
ATOM 1560 O O . ILE A 1 202 ? -7.595 -20.803 -0.627 1.00 43.69 202 ILE A O 1
ATOM 1564 N N . ARG A 1 203 ? -8.252 -22.950 -0.508 1.00 38.72 203 ARG A N 1
ATOM 1565 C CA . ARG A 1 203 ? -9.094 -22.816 0.682 1.00 38.72 203 ARG A CA 1
ATOM 1566 C C . ARG A 1 203 ? -8.137 -22.667 1.862 1.00 38.72 203 ARG A C 1
ATOM 1568 O O . ARG A 1 203 ? -7.794 -23.650 2.513 1.00 38.72 203 ARG A O 1
ATOM 1575 N N . GLY A 1 204 ? -7.640 -21.451 2.066 1.00 41.00 204 GLY A N 1
ATOM 1576 C CA . GLY A 1 204 ? -6.930 -21.067 3.270 1.00 41.00 204 GLY A CA 1
ATOM 1577 C C . GLY A 1 204 ? -7.902 -21.254 4.419 1.00 41.00 204 GLY A C 1
ATOM 1578 O O . GLY A 1 204 ? -8.893 -20.539 4.536 1.00 41.00 204 GLY A O 1
ATOM 1579 N N . SER A 1 205 ? -7.677 -22.289 5.220 1.00 36.22 205 SER A N 1
ATOM 1580 C CA . SER A 1 205 ? -8.311 -22.441 6.520 1.00 36.22 205 SER A CA 1
ATOM 1581 C C . SER A 1 205 ? -8.140 -21.128 7.275 1.00 36.22 205 SER A C 1
ATOM 1583 O O . SER A 1 205 ? -6.997 -20.748 7.530 1.00 36.22 205 SER A O 1
ATOM 1585 N N . ILE A 1 206 ? -9.243 -20.455 7.608 1.00 41.50 206 ILE A N 1
ATOM 1586 C CA . ILE A 1 206 ? -9.259 -19.268 8.469 1.00 41.50 206 ILE A CA 1
ATOM 1587 C C . ILE A 1 206 ? -8.393 -19.588 9.698 1.00 41.50 206 ILE A C 1
ATOM 1589 O O . ILE A 1 206 ? -8.775 -20.457 10.491 1.00 41.50 206 ILE A O 1
ATOM 1593 N N . PRO A 1 207 ? -7.211 -18.969 9.870 1.00 44.84 207 PRO A N 1
ATOM 1594 C CA . PRO A 1 207 ? -6.454 -19.142 11.094 1.00 44.84 207 PRO A CA 1
ATOM 1595 C C . PRO A 1 207 ? -7.295 -18.538 12.216 1.00 44.84 207 PRO A C 1
ATOM 1597 O O . PRO A 1 207 ? -7.714 -17.383 12.123 1.00 44.84 207 PRO A O 1
ATOM 1600 N N . ARG A 1 208 ? -7.585 -19.327 13.255 1.00 44.25 208 ARG A N 1
ATOM 1601 C CA . ARG A 1 208 ? -8.305 -18.825 14.430 1.00 44.25 208 ARG A CA 1
ATOM 1602 C C . ARG A 1 208 ? -7.542 -17.615 14.984 1.00 44.25 208 ARG A C 1
ATOM 1604 O O . ARG A 1 208 ? -6.312 -17.702 15.067 1.00 44.25 208 ARG A O 1
ATOM 1611 N N . PRO A 1 209 ? -8.228 -16.521 15.358 1.00 40.09 209 PRO A N 1
ATOM 1612 C CA . PRO A 1 209 ? -7.598 -15.413 16.061 1.00 40.09 209 PRO A CA 1
ATOM 1613 C C . PRO A 1 209 ? -6.772 -15.966 17.223 1.00 40.09 209 PRO A C 1
ATOM 1615 O O . PRO A 1 209 ? -7.289 -16.714 18.054 1.00 40.09 209 PRO A O 1
ATOM 1618 N N . ARG A 1 210 ? -5.473 -15.664 17.245 1.00 44.53 210 ARG A N 1
ATOM 1619 C CA . ARG A 1 210 ? -4.651 -15.932 18.421 1.00 44.53 210 ARG A CA 1
ATOM 1620 C C . ARG A 1 210 ? -4.892 -14.777 19.375 1.00 44.53 210 ARG A C 1
ATOM 1622 O O . ARG A 1 210 ? -4.525 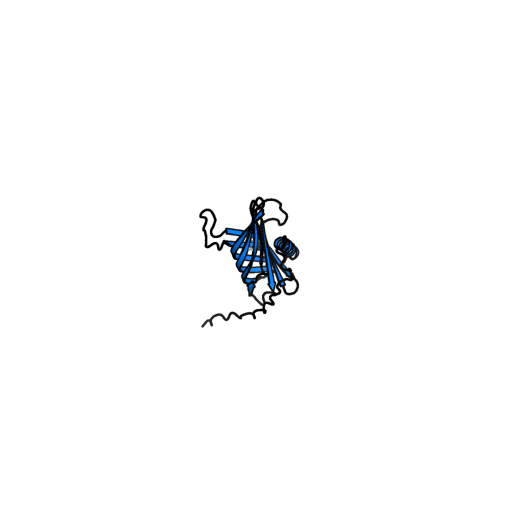-13.647 19.070 1.00 44.53 210 ARG A O 1
ATOM 1629 N N . GLU A 1 211 ? -5.539 -15.064 20.494 1.00 62.53 211 GLU A N 1
ATOM 1630 C CA . GLU A 1 211 ? -5.606 -14.135 21.613 1.00 62.53 211 GLU A CA 1
ATOM 1631 C C . GLU A 1 211 ? -4.174 -13.866 22.088 1.00 62.53 211 GLU A C 1
ATOM 1633 O O . GLU A 1 211 ? -3.435 -14.786 22.450 1.00 62.53 211 GLU A O 1
ATOM 1638 N N . VAL A 1 212 ? -3.739 -12.612 21.980 1.00 56.28 212 VAL A N 1
ATOM 1639 C CA . VAL A 1 212 ? -2.417 -12.191 22.442 1.00 56.28 212 VAL A CA 1
ATOM 1640 C C . VAL A 1 212 ? -2.522 -11.978 23.947 1.00 56.28 212 VAL A C 1
ATOM 1642 O O . VAL A 1 212 ? -2.922 -10.911 24.403 1.00 56.28 212 VAL A O 1
ATOM 1645 N N . VAL A 1 213 ? -2.193 -13.012 24.719 1.00 70.19 213 VAL A N 1
ATOM 1646 C CA . VAL A 1 213 ? -2.064 -12.910 26.177 1.00 70.19 213 VAL A CA 1
ATOM 1647 C C . VAL A 1 213 ? -0.768 -12.155 26.474 1.00 70.19 213 VAL A C 1
ATOM 1649 O O . VAL A 1 213 ? 0.327 -12.658 26.217 1.00 70.19 213 VAL A O 1
ATOM 1652 N N . GLY A 1 214 ? -0.888 -10.913 26.945 1.00 65.44 214 GLY A N 1
ATOM 1653 C CA . GLY A 1 214 ? 0.245 -10.156 27.482 1.00 65.44 214 GLY A CA 1
ATOM 1654 C C . GLY A 1 214 ? 0.730 -10.745 28.816 1.00 65.44 214 GLY A C 1
ATOM 1655 O O . GLY A 1 214 ? -0.020 -11.485 29.453 1.00 65.44 214 GLY A O 1
ATOM 1656 N N . PRO A 1 215 ? 1.970 -10.451 29.249 1.00 57.66 215 PRO A N 1
ATOM 1657 C CA . PRO A 1 215 ? 2.452 -10.883 30.559 1.00 57.66 215 PRO A CA 1
ATOM 1658 C C . PRO A 1 215 ? 1.573 -10.298 31.674 1.00 57.66 215 PRO A C 1
ATOM 1660 O O . PRO A 1 215 ? 1.170 -9.135 31.592 1.00 57.66 215 PRO A O 1
ATOM 1663 N N . GLU A 1 216 ? 1.288 -11.097 32.706 1.00 53.84 216 GLU A N 1
ATOM 1664 C CA . GLU A 1 216 ? 0.625 -10.616 33.920 1.00 53.84 216 GLU A CA 1
ATOM 1665 C C . GLU A 1 216 ? 1.441 -9.463 34.512 1.00 53.84 216 GLU A C 1
ATOM 1667 O O . GLU A 1 216 ? 2.644 -9.585 34.761 1.00 53.84 216 GLU A O 1
ATOM 1672 N N . VAL A 1 217 ? 0.787 -8.316 34.684 1.00 63.91 217 VAL A N 1
ATOM 1673 C CA . VAL A 1 217 ? 1.368 -7.174 35.384 1.00 63.91 217 VAL A CA 1
ATOM 1674 C C . VAL A 1 217 ? 1.227 -7.470 36.876 1.00 63.91 217 VAL A C 1
ATOM 1676 O O . VAL A 1 217 ? 0.128 -7.350 37.412 1.00 63.91 217 VAL A O 1
ATOM 1679 N N . ASN A 1 218 ? 2.318 -7.921 37.500 1.00 67.00 218 ASN A N 1
ATOM 1680 C CA . ASN A 1 218 ? 2.439 -8.055 38.957 1.00 67.00 218 ASN A CA 1
ATOM 1681 C C . ASN A 1 218 ? 2.732 -6.708 39.619 1.00 67.00 218 ASN A C 1
ATOM 1683 O O . ASN A 1 218 ? 3.543 -5.942 39.045 1.00 67.00 218 ASN A O 1
#

Sequence (218 aa):
MNVHRNGKSANPQHCVAWVALVAVTAVCGCAPVASLHFADLNFKRLDMSDPLITTVNADACSWAIEGDQIQIGLSNGRIDAESGDRMAMSFVLDGLPTGNEREYRVERRALRCYWHHAREHERFASLNGVVSIKLLPGERLAGRFRIMARKQVFHILTNWTTVGQTLLMGTFTAQQDADTVSSILVQTEKGGMDRSQKGNTIRGSIPRPREVVGPEVN

Foldseek 3Di:
DDDDDDDDDDDDPPPPPPDPPPPPPPCPVPQWKKKKKKAFPDPPDDDPVDDRIDIDMFRAWAWDDDPQKIKIKTKHDDLPDPDDKIKIKMAIFGHDPDPFKAKGKDDQLGMWMWIDHDQKIKIKTFHIWMKMWGQDPPQKIKIWIWTKIWIWMAGPPPRDIDIGIIIMTIIIIHHYDPVNRVSSLVVRCPPPNNSPPPPDPPVPDPDPGDDPDDDDDD

pLDDT: mean 82.34, std 18.81, range [36.22, 98.62]

Solvent-accessible surface area (backbone atoms only — not comparable to full-atom values): 12576 Å² total; per-residue (Å²): 142,87,81,90,79,90,81,89,78,83,84,76,89,74,79,76,74,76,81,77,79,75,75,77,72,71,75,75,68,77,67,38,38,29,47,38,36,42,30,69,64,60,87,86,64,82,62,90,88,54,70,74,61,47,77,48,66,22,66,42,26,20,24,36,75,59,90,64,28,32,35,36,15,36,24,26,72,67,93,82,61,92,75,73,68,35,37,29,33,26,41,47,43,86,43,76,55,74,72,62,54,33,79,41,80,36,40,57,68,23,35,28,29,33,36,39,45,95,74,39,42,37,36,36,33,29,57,35,38,40,37,38,37,27,69,43,87,86,66,23,37,37,36,40,39,46,31,39,24,41,34,38,38,40,36,76,90,75,76,48,74,52,77,50,43,28,41,40,34,38,41,37,31,24,38,68,33,54,68,64,19,51,55,32,42,55,62,27,25,52,94,85,52,49,73,77,67,87,82,70,85,73,80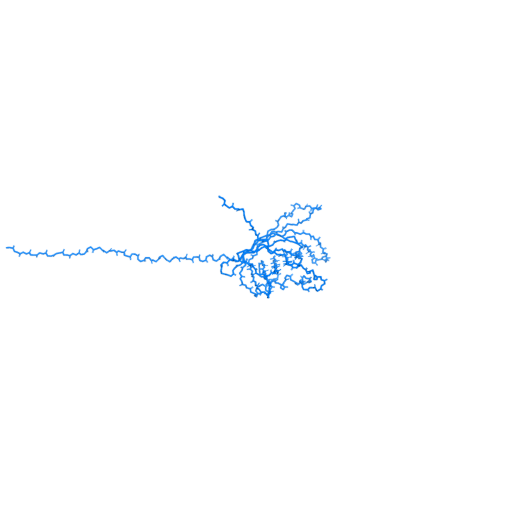,70,71,78,75,74,85,75,80,83,79,71,83,83,87,125

Mean predicted aligned error: 10.86 Å